Protein AF-A0A1B8A7F8-F1 (afdb_monomer)

Solvent-accessible surface area (backbone atoms only — not comparable to full-atom values): 12546 Å² total; per-residue (Å²): 131,84,60,51,46,53,44,25,49,37,36,65,72,40,48,54,75,41,81,42,78,44,72,58,97,86,40,82,43,79,43,82,41,71,48,29,59,70,80,72,63,87,76,90,55,72,67,56,54,55,54,48,52,56,36,47,54,42,41,69,76,39,48,66,60,48,48,47,31,71,73,72,43,65,46,57,58,59,43,61,37,37,59,40,59,64,63,66,64,44,21,52,52,49,54,50,49,49,51,49,47,33,71,76,62,75,35,68,68,62,41,49,52,52,38,42,75,50,52,48,50,62,47,53,52,44,35,67,74,68,65,36,46,66,79,53,38,58,59,51,33,48,60,76,40,61,91,44,56,76,48,78,51,71,44,81,42,91,61,100,59,68,27,21,35,17,38,26,25,49,55,95,40,78,46,20,79,36,69,80,19,73,42,72,65,16,19,52,38,46,11,21,43,42,27,37,55,49,54,54,53,48,52,54,50,52,53,50,51,53,52,56,59,72,65,56,75,89,86,82,85,86,90,128

Structure (mmCIF, N/CA/C/O backbone):
data_AF-A0A1B8A7F8-F1
#
_entry.id   AF-A0A1B8A7F8-F1
#
loop_
_atom_site.group_PDB
_atom_site.id
_atom_site.type_symbol
_atom_site.label_atom_id
_atom_site.label_alt_id
_atom_site.label_comp_id
_atom_site.label_asym_id
_atom_site.label_entity_id
_atom_site.label_seq_id
_atom_site.pdbx_PDB_ins_code
_atom_site.Cartn_x
_atom_site.Cartn_y
_atom_site.Cartn_z
_atom_site.occupancy
_atom_site.B_iso_or_equiv
_atom_site.auth_seq_id
_atom_site.auth_comp_id
_atom_site.auth_asym_id
_atom_site.auth_atom_id
_atom_site.pdbx_PDB_model_num
ATOM 1 N N . MET A 1 1 ? -3.454 -13.175 -1.737 1.00 37.41 1 MET A N 1
ATOM 2 C CA . MET A 1 1 ? -3.481 -12.281 -2.915 1.00 37.41 1 MET A CA 1
ATOM 3 C C . MET A 1 1 ? -2.339 -11.293 -2.726 1.00 37.41 1 MET A C 1
ATOM 5 O O . MET A 1 1 ? -2.302 -10.670 -1.673 1.00 37.41 1 MET A O 1
ATOM 9 N N . ALA A 1 2 ? -1.351 -11.240 -3.626 1.00 51.88 2 ALA A N 1
ATOM 10 C CA . ALA A 1 2 ? -0.296 -10.229 -3.530 1.00 51.88 2 ALA A CA 1
ATOM 11 C C . ALA A 1 2 ? -0.930 -8.850 -3.761 1.00 51.88 2 ALA A C 1
ATOM 13 O O . ALA A 1 2 ? -1.752 -8.699 -4.664 1.00 51.88 2 ALA A O 1
ATOM 14 N N . ASN A 1 3 ? -0.613 -7.873 -2.913 1.00 83.00 3 ASN A N 1
ATOM 15 C CA . ASN A 1 3 ? -1.181 -6.535 -3.023 1.00 83.00 3 ASN A CA 1
ATOM 16 C C . ASN A 1 3 ? -0.675 -5.862 -4.318 1.00 83.00 3 ASN A C 1
ATOM 18 O O . ASN A 1 3 ? 0.523 -5.594 -4.445 1.00 83.00 3 ASN A O 1
ATOM 22 N N . ALA A 1 4 ? -1.567 -5.619 -5.282 1.00 91.06 4 ALA A N 1
ATOM 23 C CA . ALA A 1 4 ? -1.217 -5.092 -6.602 1.00 91.06 4 ALA A CA 1
ATOM 24 C C . ALA A 1 4 ? -0.575 -3.699 -6.503 1.00 91.06 4 ALA A C 1
ATOM 26 O O . ALA A 1 4 ? 0.407 -3.409 -7.187 1.00 91.06 4 ALA A O 1
ATOM 27 N N . GLU A 1 5 ? -1.070 -2.864 -5.592 1.00 94.19 5 GLU A N 1
ATOM 28 C CA . GLU A 1 5 ? -0.552 -1.532 -5.299 1.00 94.19 5 GLU A CA 1
ATOM 29 C C . GLU A 1 5 ? 0.902 -1.591 -4.813 1.00 94.19 5 GLU A C 1
ATOM 31 O O . GLU A 1 5 ? 1.724 -0.756 -5.191 1.00 94.19 5 GLU A O 1
ATOM 36 N N . PHE A 1 6 ? 1.244 -2.610 -4.023 1.00 94.81 6 PHE A N 1
ATOM 37 C CA . PHE A 1 6 ? 2.603 -2.811 -3.533 1.00 94.81 6 PHE A CA 1
ATOM 38 C C . PHE A 1 6 ? 3.561 -3.283 -4.627 1.00 94.81 6 PHE A C 1
ATOM 40 O O . PHE A 1 6 ? 4.655 -2.734 -4.753 1.00 94.81 6 PHE A O 1
ATOM 47 N N . LEU A 1 7 ? 3.148 -4.246 -5.457 1.00 94.62 7 LEU A N 1
ATOM 48 C CA . LEU A 1 7 ? 3.957 -4.671 -6.604 1.00 94.62 7 LEU A CA 1
ATOM 49 C C . LEU A 1 7 ? 4.192 -3.512 -7.575 1.00 94.62 7 LEU A C 1
ATOM 51 O O . LEU A 1 7 ? 5.307 -3.321 -8.059 1.00 94.62 7 LEU A O 1
ATOM 55 N N . ALA A 1 8 ? 3.165 -2.696 -7.808 1.00 94.69 8 ALA A N 1
ATOM 56 C CA . ALA A 1 8 ? 3.280 -1.488 -8.605 1.00 94.69 8 ALA A CA 1
ATOM 57 C C . ALA A 1 8 ? 4.254 -0.476 -7.981 1.00 94.69 8 ALA A C 1
ATOM 59 O O . ALA A 1 8 ? 5.143 0.008 -8.678 1.00 94.69 8 ALA A O 1
ATOM 60 N N . PHE A 1 9 ? 4.151 -0.202 -6.676 1.00 95.31 9 PHE A N 1
ATOM 61 C CA . PHE A 1 9 ? 5.086 0.674 -5.965 1.00 95.31 9 PHE A CA 1
ATOM 62 C C . PHE A 1 9 ? 6.539 0.204 -6.119 1.00 95.31 9 PHE A C 1
ATOM 64 O O . PHE A 1 9 ? 7.409 0.975 -6.525 1.00 95.31 9 PHE A O 1
ATOM 71 N N . THR A 1 10 ? 6.796 -1.080 -5.870 1.00 93.19 10 THR A N 1
ATOM 72 C CA . THR A 1 10 ? 8.120 -1.686 -6.034 1.00 93.19 10 THR A CA 1
ATOM 73 C C . THR A 1 10 ? 8.628 -1.577 -7.477 1.00 93.19 10 THR A C 1
ATOM 75 O O . THR A 1 10 ? 9.782 -1.207 -7.699 1.00 93.19 10 THR A O 1
ATOM 78 N N . ASN A 1 11 ? 7.773 -1.834 -8.468 1.00 91.69 11 ASN A N 1
ATOM 79 C CA . ASN A 1 11 ? 8.106 -1.687 -9.887 1.00 91.69 11 ASN A CA 1
ATOM 80 C C . ASN A 1 11 ? 8.461 -0.231 -10.261 1.00 91.69 11 ASN A C 1
ATOM 82 O O . ASN A 1 11 ? 9.333 0.019 -11.092 1.00 91.69 11 ASN A O 1
ATOM 86 N N . MET A 1 12 ? 7.808 0.749 -9.635 1.00 92.69 12 MET A N 1
ATOM 87 C CA . MET A 1 12 ? 8.092 2.171 -9.851 1.00 92.69 12 MET A CA 1
ATOM 88 C C . MET A 1 12 ? 9.362 2.649 -9.141 1.00 92.69 12 MET A C 1
ATOM 90 O O . MET A 1 12 ? 10.031 3.551 -9.642 1.00 92.69 12 MET A O 1
ATOM 94 N N . GLN A 1 13 ? 9.711 2.038 -8.009 1.00 91.50 13 GLN A N 1
ATOM 95 C CA . GLN A 1 13 ? 10.871 2.410 -7.204 1.00 91.50 13 GLN A CA 1
ATOM 96 C C . GLN A 1 13 ? 12.198 1.882 -7.749 1.00 91.50 13 GLN A C 1
ATOM 98 O O . GLN A 1 13 ? 13.219 2.569 -7.684 1.00 91.50 13 GLN A O 1
ATOM 103 N N . HIS A 1 14 ? 12.202 0.653 -8.253 1.00 89.31 14 HIS A N 1
ATOM 104 C CA . HIS A 1 14 ? 13.423 -0.023 -8.667 1.00 89.31 14 HIS A CA 1
ATOM 105 C C . HIS A 1 14 ? 13.612 0.077 -10.183 1.00 89.31 14 HIS A C 1
ATOM 107 O O . HIS A 1 14 ? 12.681 -0.095 -10.969 1.00 89.31 14 HIS A O 1
ATOM 113 N N . GLY A 1 15 ? 14.846 0.349 -10.604 1.00 84.44 15 GLY A N 1
ATOM 114 C CA . GLY A 1 15 ? 15.170 0.593 -12.003 1.00 84.44 15 GLY A CA 1
ATOM 115 C C . GLY A 1 15 ? 16.601 0.240 -12.369 1.00 84.44 15 GLY A C 1
ATOM 116 O O . GLY A 1 15 ? 17.446 -0.033 -11.511 1.00 84.44 15 GLY A O 1
ATOM 117 N N . LEU A 1 16 ? 16.857 0.234 -13.673 1.00 83.69 16 LEU A N 1
ATOM 118 C CA . LEU A 1 16 ? 18.195 0.104 -14.223 1.00 83.69 16 LEU A CA 1
ATOM 119 C C . LEU A 1 16 ? 18.934 1.424 -14.012 1.00 83.69 16 LEU A C 1
ATOM 121 O O . LEU A 1 16 ? 18.521 2.458 -14.534 1.00 83.69 16 LEU A O 1
ATOM 125 N N . ARG A 1 17 ? 20.036 1.376 -13.268 1.00 84.19 17 ARG A N 1
ATOM 126 C CA . ARG A 1 17 ? 20.956 2.507 -13.166 1.00 84.19 17 ARG A CA 1
ATOM 127 C C . ARG A 1 17 ? 21.773 2.583 -14.444 1.00 84.19 17 ARG A C 1
ATOM 129 O O . ARG A 1 17 ? 22.369 1.585 -14.849 1.00 84.19 17 ARG A O 1
ATOM 136 N N . ARG A 1 18 ? 21.773 3.746 -15.084 1.00 82.38 18 ARG A N 1
ATOM 137 C CA . ARG A 1 18 ? 22.574 4.010 -16.279 1.00 82.38 18 ARG A CA 1
ATOM 138 C C . ARG A 1 18 ? 23.158 5.420 -16.214 1.00 82.38 18 ARG A C 1
ATOM 140 O O . ARG A 1 18 ? 22.509 6.301 -15.648 1.00 82.38 18 ARG A O 1
ATOM 147 N N . PRO A 1 19 ? 24.333 5.656 -16.811 1.00 85.06 19 PRO A N 1
ATOM 148 C CA . PRO A 1 19 ? 24.785 7.011 -17.063 1.00 85.06 19 PRO A CA 1
ATOM 149 C C . PRO A 1 19 ? 23.891 7.649 -18.134 1.00 85.06 19 PRO A C 1
ATOM 151 O O . PRO A 1 19 ? 23.600 7.042 -19.167 1.00 85.06 19 PRO A O 1
ATOM 154 N N . GLU A 1 20 ? 23.451 8.870 -17.882 1.00 85.50 20 GLU A N 1
ATOM 155 C CA . GLU A 1 20 ? 22.832 9.766 -18.847 1.00 85.50 20 GLU A CA 1
ATOM 156 C C . GLU A 1 20 ? 23.746 10.979 -19.003 1.00 85.50 20 GLU A C 1
ATOM 158 O O . GLU A 1 20 ? 24.311 11.476 -18.031 1.00 85.50 20 GLU A O 1
ATOM 163 N N . ILE A 1 21 ? 23.975 11.399 -20.245 1.00 88.94 21 ILE A N 1
ATOM 164 C CA . ILE A 1 21 ? 24.845 12.535 -20.546 1.00 88.94 21 ILE A CA 1
ATOM 165 C C . ILE A 1 21 ? 23.936 13.724 -20.822 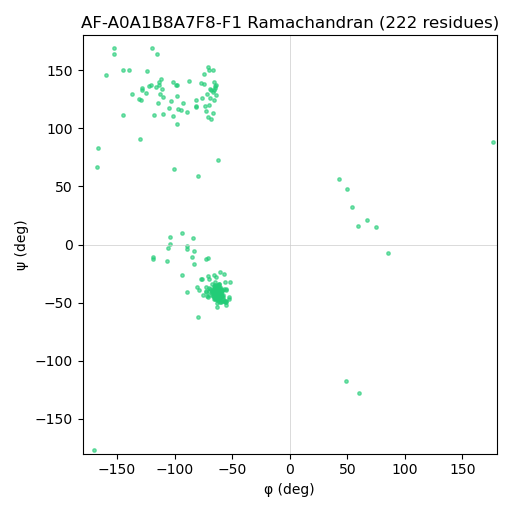1.00 88.94 21 ILE A C 1
ATOM 167 O O . ILE A 1 21 ? 23.242 13.759 -21.837 1.00 88.94 21 ILE A O 1
ATOM 171 N N . GLU A 1 22 ? 23.952 14.691 -19.915 1.00 87.69 22 GLU A N 1
ATOM 172 C CA . GLU A 1 22 ? 23.307 15.986 -20.101 1.00 87.69 22 GLU A CA 1
ATOM 173 C C . GLU A 1 22 ? 24.363 17.020 -20.481 1.00 87.69 22 GLU A C 1
ATOM 175 O O . GLU A 1 22 ? 25.448 17.045 -19.908 1.00 87.69 22 GLU A O 1
ATOM 180 N N . PHE A 1 23 ? 24.050 17.911 -21.416 1.00 87.56 23 PHE A N 1
ATOM 181 C CA . PHE A 1 23 ? 24.921 19.045 -21.716 1.00 87.56 23 PHE A CA 1
ATOM 182 C C . PHE A 1 23 ? 24.539 20.218 -20.814 1.00 87.56 23 PHE A C 1
ATOM 184 O O . PHE A 1 23 ? 23.441 20.762 -20.943 1.00 87.56 23 PHE A O 1
ATOM 191 N N . LYS A 1 24 ? 25.435 20.608 -19.903 1.00 87.62 24 LYS A N 1
ATOM 192 C CA . LYS A 1 24 ? 25.284 21.801 -19.054 1.00 87.62 24 LYS A CA 1
ATOM 193 C C . LYS A 1 24 ? 26.377 22.787 -19.428 1.00 87.62 24 LYS A C 1
ATOM 195 O O . LYS A 1 24 ? 27.549 22.435 -19.416 1.00 87.62 24 LYS A O 1
ATOM 200 N N . ASP A 1 25 ? 25.976 23.9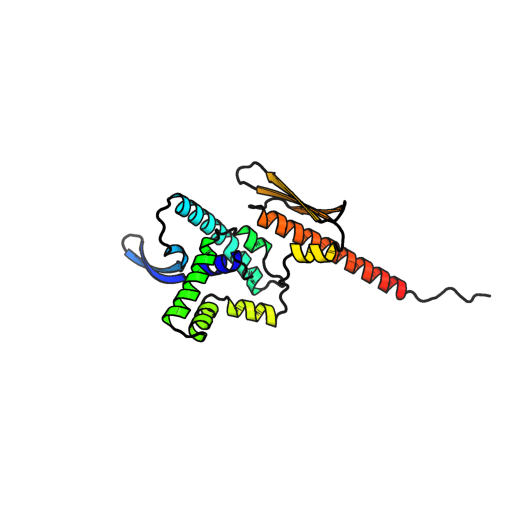87 -19.840 1.00 90.50 25 ASP A N 1
ATOM 201 C CA . ASP A 1 25 ? 26.883 25.044 -20.310 1.00 90.50 25 ASP A CA 1
ATOM 202 C C . ASP A 1 25 ? 27.835 24.605 -21.444 1.00 90.50 25 ASP A C 1
ATOM 204 O O . ASP A 1 25 ? 28.957 25.085 -21.559 1.00 90.50 25 ASP A O 1
ATOM 208 N N . GLY A 1 26 ? 27.375 23.690 -22.307 1.00 88.31 26 GLY A N 1
ATOM 209 C CA . GLY A 1 26 ? 28.152 23.162 -23.436 1.00 88.31 26 GLY A CA 1
ATOM 210 C C . GLY A 1 26 ? 29.077 21.991 -23.092 1.00 88.31 26 GLY A C 1
ATOM 211 O O . GLY A 1 26 ? 29.586 21.350 -24.008 1.00 88.31 26 GLY A O 1
ATOM 212 N N . GLU A 1 27 ? 29.224 21.650 -21.811 1.00 88.56 27 GLU A N 1
ATOM 213 C CA . GLU A 1 27 ? 30.041 20.527 -21.352 1.00 88.56 27 GLU A CA 1
ATOM 214 C C . GLU A 1 27 ? 29.180 19.278 -21.086 1.00 88.56 27 GLU A C 1
ATOM 216 O O . GLU A 1 27 ? 28.091 19.384 -20.502 1.00 88.56 27 GLU A O 1
ATOM 221 N N . PRO A 1 28 ? 29.634 18.076 -21.493 1.00 90.38 28 PRO A N 1
ATOM 222 C CA . PRO A 1 28 ? 28.939 16.835 -21.190 1.00 90.38 28 PRO A CA 1
ATOM 223 C C . PRO A 1 28 ? 29.105 16.485 -19.706 1.00 90.38 28 PRO A C 1
ATOM 225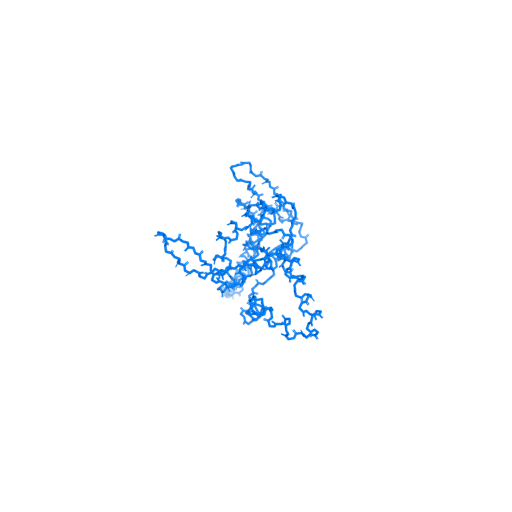 O O . PRO A 1 28 ? 30.193 16.159 -19.233 1.00 90.38 28 PRO A O 1
ATOM 228 N N . VAL A 1 29 ? 28.000 16.495 -18.968 1.00 91.19 29 VAL A N 1
ATOM 229 C CA . VAL A 1 29 ? 27.925 16.068 -17.571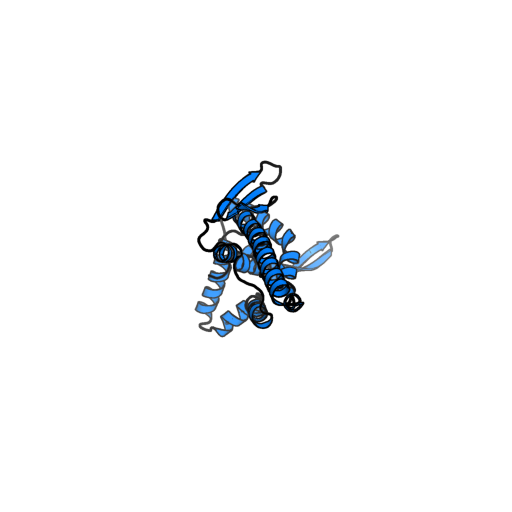 1.00 91.19 29 VAL A CA 1
ATOM 230 C C . VAL A 1 29 ? 27.251 14.701 -17.516 1.00 91.19 29 VAL A C 1
ATOM 232 O O . VAL A 1 29 ? 26.087 14.553 -17.879 1.00 91.19 29 VAL A O 1
ATOM 235 N N . SER A 1 30 ? 27.985 13.691 -17.045 1.00 88.75 30 SER A N 1
ATOM 236 C CA . SER A 1 30 ? 27.434 12.354 -16.808 1.00 88.75 30 SER A CA 1
ATOM 237 C C . SER A 1 30 ? 26.708 12.318 -15.464 1.00 88.75 30 SER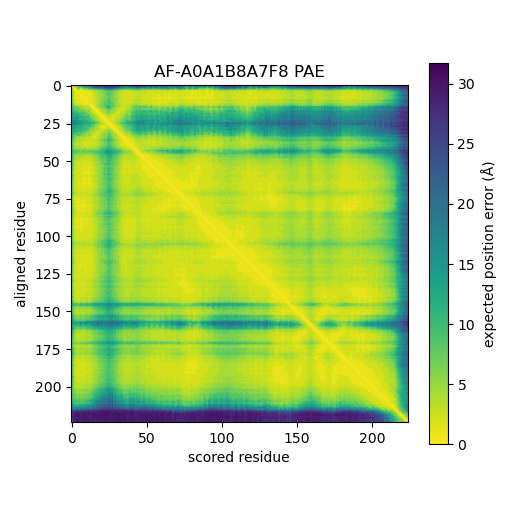 A C 1
ATOM 239 O O . SER A 1 30 ? 27.331 12.496 -14.417 1.00 88.75 30 SER A O 1
ATOM 241 N N . THR A 1 31 ? 25.411 12.031 -15.477 1.00 85.25 31 THR A N 1
ATOM 242 C CA . THR A 1 31 ? 24.584 11.806 -14.286 1.00 85.25 31 THR A CA 1
ATOM 243 C C . THR A 1 31 ? 24.117 10.351 -14.244 1.00 85.25 31 THR A C 1
ATOM 245 O O . THR A 1 31 ? 23.803 9.754 -15.268 1.00 85.25 31 THR A O 1
ATOM 248 N N . GLU A 1 32 ? 24.102 9.724 -13.064 1.00 83.69 32 GLU A N 1
ATOM 249 C CA . GLU A 1 32 ? 23.492 8.396 -12.917 1.00 83.69 32 GLU A CA 1
ATOM 250 C C . GLU A 1 32 ? 21.979 8.566 -12.764 1.00 83.69 32 GLU A C 1
ATOM 252 O O . GLU A 1 32 ? 21.510 9.180 -11.804 1.00 83.69 32 GLU A O 1
ATOM 257 N N . VAL A 1 33 ? 21.214 8.003 -13.697 1.00 83.38 33 VAL A N 1
ATOM 258 C CA . VAL A 1 33 ? 19.751 7.992 -13.643 1.00 83.38 33 VAL A CA 1
ATOM 259 C C . VAL A 1 33 ? 19.240 6.575 -13.425 1.00 83.38 33 VAL A C 1
ATOM 261 O O . VAL A 1 33 ? 19.772 5.603 -13.965 1.00 83.38 33 VAL A O 1
ATOM 264 N N . SER A 1 34 ? 18.180 6.450 -12.627 1.00 84.44 34 SER A N 1
ATOM 265 C CA . SER A 1 34 ? 17.456 5.191 -12.454 1.00 84.44 34 SER A CA 1
ATOM 266 C C . SER A 1 34 ? 16.274 5.160 -13.414 1.00 84.44 34 SER A C 1
ATOM 268 O O . SER A 1 34 ? 15.353 5.970 -13.300 1.00 84.44 34 SER A O 1
ATOM 270 N N . LEU A 1 35 ? 16.294 4.223 -14.361 1.00 86.75 35 LEU A N 1
ATOM 271 C CA . LEU A 1 35 ? 15.197 4.006 -15.292 1.00 86.75 35 LEU A CA 1
ATOM 272 C C . LEU A 1 35 ? 14.316 2.847 -14.793 1.00 86.75 35 LEU A C 1
ATOM 274 O O . LEU A 1 35 ? 14.725 1.686 -14.906 1.00 86.75 35 LEU A O 1
ATOM 278 N N . PRO A 1 36 ? 13.133 3.123 -14.215 1.00 87.88 36 PRO A N 1
ATOM 279 C CA . PRO A 1 36 ? 12.266 2.082 -13.677 1.00 87.88 36 PRO A CA 1
ATOM 280 C C . PRO A 1 36 ? 11.710 1.178 -14.781 1.00 87.88 36 PRO A C 1
ATOM 282 O O . PRO A 1 36 ? 11.498 1.612 -15.916 1.00 87.88 36 PRO A O 1
ATOM 285 N N . ILE A 1 37 ? 11.447 -0.085 -14.433 1.00 86.25 37 ILE A N 1
ATOM 286 C CA . ILE A 1 37 ? 11.069 -1.138 -15.390 1.00 86.25 37 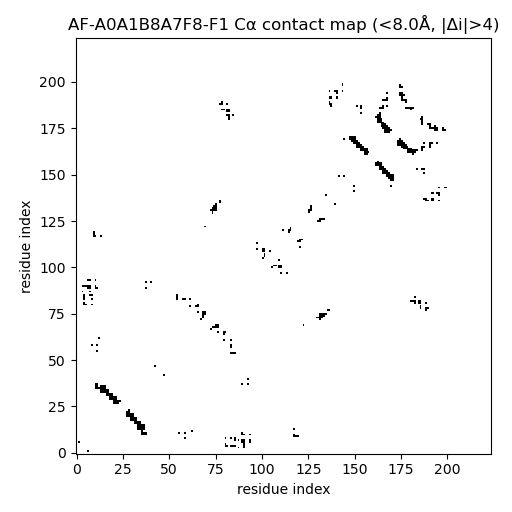ILE A CA 1
ATOM 287 C C . ILE A 1 37 ? 9.826 -0.766 -16.209 1.00 86.25 37 ILE A C 1
ATOM 289 O O . ILE A 1 37 ? 9.764 -1.031 -17.409 1.00 86.25 37 ILE A O 1
ATOM 293 N N . TRP A 1 38 ? 8.840 -0.116 -15.592 1.00 87.50 38 TRP A N 1
ATOM 294 C CA . TRP A 1 38 ? 7.601 0.250 -16.278 1.00 87.50 38 TRP A CA 1
ATOM 295 C C . TRP A 1 38 ? 7.806 1.177 -17.485 1.00 87.50 38 TRP A C 1
ATOM 297 O O . TRP A 1 38 ? 6.986 1.144 -18.400 1.00 87.50 38 TRP A O 1
ATOM 307 N N . LYS A 1 39 ? 8.907 1.942 -17.550 1.00 89.19 39 LYS A N 1
ATOM 308 C CA . LYS A 1 39 ? 9.226 2.799 -18.708 1.00 89.19 39 LYS A CA 1
ATOM 309 C C . LYS A 1 39 ? 9.632 2.014 -19.960 1.00 89.19 39 LYS A C 1
ATOM 311 O O . LYS A 1 39 ? 9.683 2.590 -21.040 1.00 89.19 39 LYS A O 1
ATOM 316 N N . PHE A 1 40 ? 9.890 0.711 -19.844 1.00 87.94 40 PHE A N 1
ATOM 317 C CA . PHE A 1 40 ? 10.168 -0.169 -20.985 1.00 87.94 40 PHE A CA 1
ATOM 318 C C . PHE A 1 40 ? 8.908 -0.808 -21.582 1.00 87.94 40 PHE A C 1
ATOM 320 O O . PHE A 1 40 ? 8.983 -1.521 -22.586 1.00 87.94 40 PHE A O 1
ATOM 327 N N . MET A 1 41 ? 7.745 -0.575 -20.976 1.00 88.62 41 MET A N 1
ATOM 328 C CA . MET A 1 41 ? 6.484 -1.104 -21.468 1.00 88.62 41 MET A CA 1
ATOM 329 C C . MET A 1 41 ? 6.134 -0.489 -22.820 1.00 88.62 41 MET A C 1
ATOM 331 O O . MET A 1 41 ? 6.028 0.727 -22.969 1.00 88.62 41 MET A O 1
ATOM 335 N N . ARG A 1 42 ? 5.916 -1.345 -23.815 1.00 88.75 42 ARG A N 1
ATOM 336 C CA . ARG A 1 42 ? 5.487 -0.912 -25.144 1.00 88.75 42 ARG A CA 1
ATOM 337 C C . ARG A 1 42 ? 3.983 -0.669 -25.139 1.00 88.75 42 ARG A C 1
ATOM 339 O O . ARG A 1 42 ? 3.217 -1.580 -24.840 1.00 88.75 42 ARG A O 1
ATOM 346 N N . HIS A 1 43 ? 3.560 0.527 -25.529 1.00 87.06 43 HIS A N 1
ATOM 347 C CA . HIS A 1 43 ? 2.152 0.846 -25.744 1.00 87.06 43 HIS A CA 1
ATOM 348 C C . HIS A 1 43 ? 1.977 1.827 -26.904 1.00 87.06 43 HIS A C 1
ATOM 350 O O . HIS A 1 43 ? 2.846 2.648 -27.173 1.00 87.06 43 HIS A O 1
ATOM 356 N N . GLY A 1 44 ? 0.834 1.742 -27.590 1.00 83.75 44 GLY A N 1
ATOM 357 C CA . GLY A 1 44 ? 0.469 2.653 -28.685 1.00 83.75 44 GLY A CA 1
ATOM 358 C C . GLY A 1 44 ? -0.579 3.704 -28.307 1.00 83.75 44 GLY A C 1
ATOM 359 O O . GLY A 1 44 ? -0.996 4.478 -29.159 1.00 83.75 44 GLY A O 1
ATOM 360 N N . SER A 1 45 ? -1.049 3.715 -27.054 1.00 87.56 45 SER A N 1
ATOM 361 C CA . SER A 1 45 ? -2.136 4.595 -26.607 1.00 87.56 45 SER A CA 1
ATOM 362 C C . SER A 1 45 ? -1.598 5.907 -26.015 1.00 87.56 45 SER A C 1
ATOM 364 O O . SER A 1 45 ? -0.877 5.839 -25.013 1.00 87.56 45 SER A O 1
ATOM 366 N N . PRO A 1 46 ? -1.968 7.087 -26.556 1.00 83.69 46 PRO A N 1
ATOM 367 C CA . PRO A 1 46 ? -1.627 8.385 -25.961 1.00 83.69 46 PRO A CA 1
ATOM 368 C C . PRO A 1 46 ? -2.193 8.558 -24.546 1.00 83.69 46 PRO A C 1
ATOM 370 O O . PRO A 1 46 ? -1.527 9.090 -23.660 1.00 83.69 46 PRO A O 1
ATOM 373 N N . GLU A 1 47 ? -3.399 8.039 -24.311 1.00 88.94 47 GLU A N 1
ATOM 374 C CA . GLU A 1 47 ? -4.067 8.075 -23.007 1.00 88.94 47 GLU A CA 1
ATOM 375 C C . GLU A 1 47 ? -3.262 7.333 -21.932 1.00 88.94 47 GLU A C 1
ATOM 377 O O . GLU A 1 47 ? -3.198 7.757 -20.780 1.00 88.94 47 GLU A O 1
ATOM 382 N N . MET A 1 48 ? -2.570 6.255 -22.313 1.00 87.69 48 MET A N 1
ATOM 383 C CA . MET A 1 48 ? -1.697 5.536 -21.389 1.00 87.69 48 MET A CA 1
ATOM 384 C C . MET A 1 48 ? -0.514 6.401 -20.935 1.00 87.69 48 MET A C 1
ATOM 386 O O . MET A 1 48 ? -0.172 6.367 -19.757 1.00 87.69 48 MET A O 1
ATOM 390 N N . GLY A 1 49 ? 0.042 7.236 -21.821 1.00 88.00 49 GLY A N 1
ATOM 391 C CA . GLY A 1 49 ? 1.099 8.187 -21.465 1.00 88.00 49 GLY A CA 1
ATOM 392 C C . GLY A 1 49 ? 0.637 9.209 -20.422 1.00 88.00 49 GLY A C 1
ATOM 393 O O . GLY A 1 49 ? 1.333 9.442 -19.435 1.00 88.00 49 GLY A O 1
ATOM 394 N N . ARG A 1 50 ? -0.580 9.754 -20.574 1.00 89.56 50 ARG A N 1
ATOM 395 C CA . ARG A 1 50 ? -1.188 10.654 -19.577 1.00 89.56 50 ARG A CA 1
ATOM 396 C C . ARG A 1 50 ? -1.332 9.966 -18.218 1.00 89.56 50 ARG A C 1
ATOM 398 O O . ARG A 1 50 ? -0.878 10.492 -17.205 1.00 89.56 50 ARG A O 1
ATOM 405 N N . VAL A 1 51 ? -1.899 8.760 -18.207 1.00 91.00 51 VAL A N 1
ATOM 406 C CA . VAL A 1 51 ? -2.094 7.960 -16.989 1.00 91.00 51 VAL A CA 1
ATOM 407 C C . VAL A 1 51 ? -0.766 7.616 -16.305 1.00 91.00 51 VAL A C 1
ATOM 409 O O . VAL A 1 51 ? -0.685 7.643 -15.073 1.00 91.00 51 VAL A O 1
ATOM 412 N N . MET A 1 52 ? 0.278 7.305 -17.076 1.00 92.00 52 MET A N 1
ATOM 413 C CA . MET A 1 52 ? 1.616 7.038 -16.548 1.00 92.00 52 MET A CA 1
ATOM 414 C C . MET A 1 52 ? 2.226 8.277 -15.891 1.00 92.00 52 MET A C 1
ATOM 416 O O . MET A 1 52 ? 2.710 8.172 -14.767 1.00 92.00 52 MET A O 1
ATOM 420 N N . ASN A 1 53 ? 2.138 9.446 -16.534 1.00 91.31 53 ASN A N 1
ATOM 421 C CA . ASN A 1 53 ? 2.644 10.705 -15.979 1.00 91.31 53 ASN A CA 1
ATOM 422 C C . ASN A 1 53 ? 1.931 11.082 -14.673 1.00 91.31 53 ASN A C 1
ATOM 424 O O . ASN A 1 53 ? 2.576 11.427 -13.687 1.00 91.31 53 ASN A O 1
ATOM 428 N N . GLU A 1 54 ? 0.603 10.956 -14.629 1.00 92.50 54 GLU A N 1
ATOM 429 C CA . GLU A 1 54 ? -0.177 11.228 -13.416 1.00 92.50 54 GLU A CA 1
ATOM 430 C C . GLU A 1 54 ? 0.172 10.271 -12.273 1.00 92.50 54 GLU A C 1
ATOM 432 O O . GLU A 1 54 ? 0.258 10.676 -11.114 1.00 92.50 54 GLU A O 1
ATOM 437 N N . THR A 1 55 ? 0.377 8.989 -12.588 1.00 94.00 55 THR A N 1
ATOM 438 C CA . THR A 1 55 ? 0.779 7.985 -11.594 1.00 94.00 55 THR A CA 1
ATOM 439 C C . THR A 1 55 ? 2.208 8.227 -11.115 1.00 94.00 55 THR A C 1
ATOM 441 O O . THR A 1 55 ? 2.472 8.095 -9.923 1.00 94.00 55 THR A O 1
ATOM 444 N N . GLN A 1 56 ? 3.114 8.638 -12.006 1.00 93.88 56 GLN A N 1
ATOM 445 C CA . GLN A 1 56 ? 4.481 9.012 -11.653 1.00 93.88 56 GLN A CA 1
ATOM 446 C C . GLN A 1 56 ? 4.505 10.222 -10.711 1.00 93.88 56 GLN A C 1
ATOM 448 O O . GLN A 1 56 ? 5.172 10.154 -9.685 1.00 93.88 56 GLN A O 1
ATOM 453 N N . ALA A 1 57 ? 3.731 11.274 -10.992 1.00 94.38 57 ALA A N 1
ATOM 454 C CA . ALA A 1 57 ? 3.639 12.436 -10.108 1.00 94.38 57 ALA A CA 1
ATOM 455 C C . ALA A 1 57 ? 3.128 12.049 -8.706 1.00 94.38 57 ALA A C 1
ATOM 457 O O . ALA A 1 57 ? 3.692 12.468 -7.694 1.00 94.38 57 ALA A O 1
ATOM 458 N N . ARG A 1 58 ? 2.104 11.179 -8.626 1.00 94.94 58 ARG A N 1
ATOM 459 C CA . ARG A 1 58 ? 1.642 10.632 -7.336 1.00 94.94 58 ARG A CA 1
ATOM 460 C C . ARG A 1 58 ? 2.732 9.824 -6.637 1.00 94.94 58 ARG A C 1
ATOM 462 O O . ARG A 1 58 ? 2.958 10.030 -5.448 1.00 94.94 58 ARG A O 1
ATOM 469 N N . PHE A 1 59 ? 3.422 8.942 -7.359 1.00 95.88 59 PHE A N 1
ATOM 470 C CA . PHE A 1 59 ? 4.541 8.173 -6.820 1.00 95.88 59 PHE A CA 1
ATOM 471 C C . PHE A 1 59 ? 5.626 9.082 -6.241 1.00 95.88 59 PHE A C 1
ATOM 473 O O . PHE A 1 59 ? 6.013 8.883 -5.099 1.00 95.88 59 PHE A O 1
ATOM 480 N N . GLU A 1 60 ? 6.070 10.098 -6.978 1.00 95.44 60 GLU A N 1
ATOM 481 C CA . GLU A 1 60 ? 7.095 11.043 -6.520 1.00 95.44 60 GLU A CA 1
ATOM 482 C C . GLU A 1 60 ? 6.668 11.762 -5.235 1.00 95.44 60 GLU A C 1
ATOM 484 O O . GLU A 1 60 ? 7.478 11.892 -4.321 1.00 95.44 60 GLU A O 1
ATOM 489 N N . SER A 1 61 ? 5.388 12.134 -5.119 1.00 96.12 61 SER A N 1
ATOM 490 C CA . SER A 1 61 ? 4.859 12.768 -3.904 1.00 96.12 61 SER A CA 1
ATOM 491 C C . SER A 1 61 ? 4.733 11.831 -2.693 1.00 96.12 61 SER A C 1
ATOM 493 O O . SER A 1 61 ? 4.806 12.301 -1.563 1.00 96.12 61 SER A O 1
ATOM 495 N N . LEU A 1 62 ? 4.552 10.520 -2.905 1.00 96.88 62 LEU A N 1
ATOM 496 C CA . LEU A 1 62 ? 4.278 9.541 -1.839 1.00 96.88 62 LEU A CA 1
ATOM 497 C C . LEU A 1 62 ? 5.464 8.629 -1.513 1.00 96.88 62 LEU A C 1
ATOM 499 O O . LEU A 1 62 ? 5.435 7.927 -0.504 1.00 96.88 62 LEU A O 1
ATOM 503 N N . ARG A 1 63 ? 6.492 8.580 -2.367 1.00 96.50 63 ARG A N 1
ATOM 504 C CA . ARG A 1 63 ? 7.562 7.575 -2.301 1.00 96.50 63 ARG A CA 1
ATOM 505 C C . ARG A 1 63 ? 8.239 7.538 -0.942 1.00 96.50 63 ARG A C 1
ATOM 507 O O . ARG A 1 63 ? 8.431 6.460 -0.380 1.00 96.50 63 ARG A O 1
ATOM 514 N N . ASP A 1 64 ? 8.619 8.701 -0.437 1.00 97.56 64 ASP A N 1
ATOM 515 C CA . ASP A 1 64 ? 9.409 8.792 0.785 1.00 97.56 64 ASP A CA 1
ATOM 516 C C . ASP A 1 64 ? 8.545 8.453 2.013 1.00 97.56 64 ASP A C 1
ATOM 518 O O . ASP A 1 64 ? 9.000 7.733 2.901 1.00 97.56 64 ASP A O 1
ATOM 522 N N . GLU A 1 65 ? 7.267 8.846 2.006 1.00 97.75 65 GLU A N 1
ATOM 523 C CA . GLU A 1 65 ? 6.292 8.489 3.042 1.00 97.75 65 GLU A CA 1
ATOM 524 C C . GLU A 1 65 ? 5.994 6.981 3.055 1.00 97.75 65 GLU A C 1
ATOM 526 O O . GLU A 1 65 ? 6.065 6.340 4.106 1.00 97.75 65 GLU A O 1
ATOM 531 N N . ILE A 1 66 ? 5.746 6.377 1.884 1.00 97.38 66 ILE A N 1
ATOM 532 C CA . ILE A 1 66 ? 5.543 4.927 1.759 1.00 97.38 66 ILE A CA 1
ATOM 533 C C . ILE A 1 66 ? 6.785 4.184 2.250 1.00 97.38 66 ILE A C 1
ATOM 535 O O . ILE A 1 66 ? 6.650 3.230 3.011 1.00 97.38 66 ILE A O 1
ATOM 539 N N . ASN A 1 67 ? 7.992 4.613 1.867 1.00 97.19 67 ASN A N 1
ATOM 540 C CA . ASN A 1 67 ? 9.233 3.982 2.323 1.00 97.19 67 ASN A CA 1
ATOM 541 C C . ASN A 1 67 ? 9.441 4.110 3.832 1.00 97.19 67 ASN A C 1
ATOM 543 O O . ASN A 1 67 ? 9.853 3.133 4.463 1.00 97.19 67 ASN A O 1
ATOM 547 N N . ALA A 1 68 ? 9.141 5.270 4.418 1.00 97.62 68 ALA A N 1
ATOM 548 C CA . ALA A 1 68 ? 9.213 5.465 5.859 1.00 97.62 68 ALA A CA 1
ATOM 549 C C . ALA A 1 68 ? 8.248 4.520 6.590 1.00 97.62 68 ALA A C 1
ATOM 551 O O . ALA A 1 68 ? 8.667 3.816 7.510 1.00 97.62 68 ALA A O 1
ATOM 552 N N . ALA A 1 69 ? 6.997 4.416 6.129 1.00 96.69 69 ALA A N 1
ATOM 553 C CA . ALA A 1 69 ? 6.018 3.482 6.680 1.00 96.69 69 ALA A CA 1
ATOM 554 C C . ALA A 1 69 ? 6.453 2.015 6.503 1.00 96.69 69 ALA A C 1
ATOM 556 O O . ALA A 1 69 ? 6.341 1.210 7.424 1.00 96.69 69 ALA A O 1
ATOM 557 N N . ARG A 1 70 ? 7.036 1.664 5.352 1.00 95.06 70 ARG A N 1
ATOM 558 C CA . ARG A 1 70 ? 7.554 0.314 5.073 1.00 95.06 70 ARG A CA 1
ATOM 559 C C . ARG A 1 70 ? 8.732 -0.076 5.962 1.00 95.06 70 ARG A C 1
ATOM 561 O O . ARG A 1 70 ? 8.868 -1.249 6.303 1.00 95.06 70 ARG A O 1
ATOM 568 N N . THR A 1 71 ? 9.591 0.885 6.287 1.00 95.50 71 THR A N 1
ATOM 569 C CA . THR A 1 71 ? 10.852 0.643 7.004 1.00 95.50 71 THR A CA 1
ATOM 570 C C . THR A 1 71 ? 10.667 0.714 8.512 1.00 95.50 71 THR A C 1
ATOM 572 O O . THR A 1 71 ? 11.213 -0.118 9.224 1.00 95.50 71 THR A O 1
ATOM 575 N N . ASN A 1 72 ? 9.874 1.674 8.990 1.00 96.06 72 ASN A N 1
ATOM 576 C CA . ASN A 1 72 ? 9.772 2.005 10.413 1.00 96.06 72 ASN A CA 1
ATOM 577 C C . ASN A 1 72 ? 8.361 1.799 10.983 1.00 96.06 72 ASN A C 1
ATOM 579 O O . ASN A 1 72 ? 8.172 1.856 12.195 1.00 96.06 72 ASN A O 1
ATOM 583 N N . GLY A 1 73 ? 7.353 1.610 10.128 1.00 96.38 73 GLY A N 1
ATOM 584 C CA . GLY A 1 73 ? 5.964 1.473 10.551 1.00 96.38 73 GLY A CA 1
ATOM 585 C C . GLY A 1 73 ? 5.674 0.115 11.182 1.00 96.38 73 GLY A C 1
ATOM 586 O O . GLY A 1 73 ? 6.225 -0.913 10.778 1.00 96.38 73 GLY A O 1
ATOM 587 N N . THR A 1 74 ? 4.767 0.119 12.155 1.00 96.94 74 THR A N 1
ATOM 588 C CA . THR A 1 74 ? 4.233 -1.086 12.813 1.00 96.94 74 THR A CA 1
ATOM 589 C C . THR A 1 74 ? 3.063 -1.705 12.052 1.00 96.94 74 THR A C 1
ATOM 591 O O . THR A 1 74 ? 2.645 -2.810 12.370 1.00 96.94 74 THR A O 1
ATOM 594 N N . HIS A 1 75 ? 2.533 -1.001 11.050 1.00 96.50 75 HIS A N 1
ATOM 595 C CA . HIS A 1 75 ? 1.402 -1.428 10.234 1.00 96.50 75 HIS A CA 1
ATOM 596 C C . HIS A 1 75 ? 1.790 -1.418 8.760 1.00 96.50 75 HIS A C 1
ATOM 598 O O . HIS A 1 75 ? 2.602 -0.604 8.308 1.00 96.50 75 HIS A O 1
ATOM 604 N N . TYR A 1 76 ? 1.181 -2.315 7.998 1.00 96.75 76 TYR A N 1
ATOM 605 C CA . TYR A 1 76 ? 1.272 -2.299 6.551 1.00 96.75 76 TYR A CA 1
ATOM 606 C C . TYR A 1 76 ? 0.608 -1.027 5.989 1.00 96.75 76 TYR A C 1
ATOM 608 O O . TYR A 1 76 ? -0.500 -0.690 6.411 1.00 96.75 76 TYR A O 1
ATOM 616 N N . PRO A 1 77 ? 1.236 -0.311 5.035 1.00 96.38 77 PRO A N 1
ATOM 617 C CA . PRO A 1 77 ? 0.797 1.019 4.607 1.00 96.38 77 PRO A CA 1
ATOM 618 C C . PRO A 1 77 ? -0.385 0.973 3.620 1.00 96.38 77 PRO A C 1
ATOM 620 O O . PRO A 1 77 ? -0.286 1.458 2.492 1.00 96.38 77 PRO A O 1
ATOM 623 N N . TRP A 1 78 ? -1.510 0.382 4.031 1.00 96.56 78 TRP A N 1
ATOM 624 C CA . TRP A 1 78 ? -2.695 0.173 3.194 1.00 96.56 78 TRP A CA 1
ATOM 625 C C . TRP A 1 78 ? -3.221 1.471 2.578 1.00 96.56 78 TRP A C 1
ATOM 627 O O . TRP A 1 78 ? -3.365 1.547 1.357 1.00 96.56 78 TRP A O 1
ATOM 637 N N . THR A 1 79 ? -3.452 2.505 3.391 1.00 95.44 79 THR A N 1
ATOM 638 C CA . THR A 1 79 ? -3.966 3.797 2.910 1.00 95.44 79 THR A CA 1
ATOM 639 C C . THR A 1 79 ? -3.002 4.499 1.950 1.00 95.44 79 THR A C 1
ATOM 641 O O . THR A 1 79 ? -3.431 4.978 0.900 1.00 95.44 79 THR A O 1
ATOM 644 N N . LEU A 1 80 ? -1.696 4.514 2.241 1.00 96.38 80 LEU A N 1
ATOM 645 C CA . LEU A 1 80 ? -0.705 5.160 1.368 1.00 96.38 80 LEU A CA 1
ATOM 646 C C . LEU A 1 80 ? -0.589 4.450 0.012 1.00 96.38 80 LEU A C 1
ATOM 648 O O . LEU A 1 80 ? -0.543 5.097 -1.035 1.00 96.38 80 LEU A O 1
ATOM 652 N N . LEU A 1 81 ? -0.600 3.115 0.017 1.00 96.38 81 LEU A N 1
ATOM 653 C CA . LEU A 1 81 ? -0.596 2.316 -1.208 1.00 96.38 81 LEU A CA 1
ATOM 654 C C . LEU A 1 81 ? -1.900 2.489 -2.002 1.00 96.38 81 LEU A C 1
ATOM 656 O O . LEU A 1 81 ? -1.862 2.620 -3.224 1.00 96.38 81 LEU A O 1
ATOM 660 N N . ALA A 1 82 ? -3.048 2.581 -1.328 1.00 95.50 82 ALA A N 1
ATOM 661 C CA . ALA A 1 82 ? -4.322 2.888 -1.973 1.00 95.50 82 ALA A CA 1
ATOM 662 C C . ALA A 1 82 ? -4.346 4.302 -2.588 1.00 95.50 82 ALA A C 1
ATOM 664 O O . ALA A 1 82 ? -4.938 4.497 -3.654 1.00 95.50 82 ALA A O 1
ATOM 665 N N . ARG A 1 83 ? -3.679 5.281 -1.960 1.00 95.31 83 ARG A N 1
ATOM 666 C CA . ARG A 1 83 ? -3.537 6.658 -2.469 1.00 95.31 83 ARG A CA 1
ATOM 667 C C . ARG A 1 83 ? -2.683 6.729 -3.735 1.00 95.31 83 ARG A C 1
ATOM 669 O O . ARG A 1 83 ? -2.993 7.520 -4.627 1.00 95.31 83 ARG A O 1
ATOM 676 N N . LEU A 1 84 ? -1.660 5.874 -3.862 1.00 95.25 84 LEU A N 1
ATOM 677 C CA . LEU A 1 84 ? -0.854 5.764 -5.088 1.00 95.25 84 LEU A CA 1
ATOM 678 C C . LEU A 1 84 ? -1.738 5.472 -6.313 1.00 95.25 84 LEU A C 1
ATOM 680 O O . LEU A 1 84 ? -1.527 6.045 -7.388 1.00 95.25 84 LEU A O 1
ATOM 684 N N . HIS A 1 85 ? -2.750 4.617 -6.128 1.00 92.81 85 HIS A N 1
ATOM 685 C CA . HIS A 1 85 ? -3.743 4.230 -7.132 1.00 92.81 85 HIS A CA 1
ATOM 686 C C . HIS A 1 85 ? -3.136 3.961 -8.525 1.00 92.81 85 HIS A C 1
ATOM 688 O O . HIS A 1 85 ? -3.491 4.625 -9.513 1.00 92.81 85 HIS A O 1
ATOM 694 N N . PRO A 1 86 ? -2.165 3.036 -8.625 1.00 93.19 86 PRO A N 1
ATOM 695 C CA . PRO A 1 86 ? -1.584 2.670 -9.902 1.00 93.19 86 PRO A CA 1
ATOM 696 C C . PRO A 1 86 ? -2.601 1.879 -10.728 1.00 93.19 86 PRO A C 1
ATOM 698 O O . PRO A 1 86 ? -3.480 1.192 -10.206 1.00 93.19 86 PRO A O 1
ATOM 701 N N . LYS A 1 87 ? -2.481 1.938 -12.054 1.00 92.50 87 LYS A N 1
ATOM 702 C CA . LYS A 1 87 ? -3.232 1.013 -12.908 1.00 92.50 87 LYS A CA 1
ATOM 703 C C . LYS A 1 87 ? -2.683 -0.405 -12.768 1.00 92.50 87 LYS A C 1
ATOM 705 O O . LYS A 1 87 ? -1.485 -0.607 -12.600 1.00 92.50 87 LYS A O 1
ATOM 710 N N . LYS A 1 88 ? -3.564 -1.390 -12.942 1.00 91.19 88 LYS A N 1
ATOM 711 C CA . LYS A 1 88 ? -3.247 -2.821 -12.819 1.00 91.19 88 LYS A CA 1
ATOM 712 C C . LYS A 1 88 ? -2.035 -3.262 -13.656 1.00 91.19 88 LYS A C 1
ATOM 714 O O . LYS A 1 88 ? -1.254 -4.091 -13.211 1.00 91.19 88 LYS A O 1
ATOM 719 N N . PHE A 1 89 ? -1.803 -2.635 -14.814 1.00 91.38 89 PHE A N 1
ATOM 720 C CA . PHE A 1 89 ? -0.666 -2.982 -15.669 1.00 91.38 89 PHE A CA 1
ATOM 721 C C . PHE A 1 89 ? 0.698 -2.861 -14.965 1.00 91.38 89 PHE A C 1
ATOM 723 O O . PHE A 1 89 ? 1.644 -3.527 -15.371 1.00 91.38 89 PHE A O 1
ATOM 730 N N . TYR A 1 90 ? 0.835 -2.025 -13.926 1.00 93.44 90 TYR A N 1
ATOM 731 C CA . TYR A 1 90 ? 2.093 -1.904 -13.188 1.00 93.44 90 TYR A CA 1
ATOM 732 C C . TYR A 1 90 ? 2.420 -3.180 -12.403 1.00 93.44 90 TYR A C 1
ATOM 734 O O . TYR A 1 90 ? 3.584 -3.582 -12.380 1.00 93.44 90 TYR A O 1
ATOM 742 N N . SER A 1 91 ? 1.421 -3.820 -11.785 1.00 94.31 91 SER A N 1
ATOM 743 C CA . SER A 1 91 ? 1.603 -5.113 -11.119 1.00 94.31 91 SER A CA 1
ATOM 744 C C . SER A 1 91 ? 1.701 -6.242 -12.137 1.00 94.31 91 SER A C 1
ATOM 746 O O . SER A 1 91 ? 2.611 -7.058 -12.034 1.00 94.31 91 SER A O 1
ATOM 748 N N . ASP A 1 92 ? 0.843 -6.233 -13.164 1.00 93.81 92 ASP A N 1
ATOM 749 C CA . ASP A 1 92 ? 0.830 -7.281 -14.192 1.00 93.81 92 ASP A CA 1
ATOM 750 C C . ASP A 1 92 ? 2.184 -7.348 -14.926 1.00 93.81 92 ASP A C 1
ATOM 752 O O . ASP A 1 92 ? 2.691 -8.431 -15.203 1.00 93.81 92 ASP A O 1
ATOM 756 N N . LEU A 1 93 ? 2.822 -6.198 -15.195 1.00 92.88 93 LEU A N 1
ATOM 757 C CA . LEU A 1 93 ? 4.163 -6.149 -15.784 1.00 92.88 93 LEU A CA 1
ATOM 758 C C . LEU A 1 93 ? 5.215 -6.791 -14.872 1.00 92.88 93 LEU A C 1
ATOM 760 O O . LEU A 1 93 ? 6.087 -7.510 -15.355 1.00 92.88 93 LEU A O 1
ATOM 764 N N . PHE A 1 94 ? 5.148 -6.527 -13.567 1.00 93.50 94 PHE A N 1
ATOM 765 C CA . PHE A 1 94 ? 6.085 -7.104 -12.607 1.00 93.50 94 PHE A CA 1
ATOM 766 C C . PHE A 1 94 ? 5.934 -8.631 -12.534 1.00 93.50 94 PHE A C 1
ATOM 768 O O . PHE A 1 94 ? 6.925 -9.358 -12.618 1.00 93.50 94 PHE A O 1
ATOM 775 N N . GLU A 1 95 ? 4.694 -9.117 -12.444 1.00 94.69 95 GLU A N 1
ATOM 776 C CA . GLU A 1 95 ? 4.369 -10.548 -12.430 1.00 94.69 95 GLU A CA 1
ATOM 777 C C . GLU A 1 95 ? 4.771 -11.237 -13.743 1.00 94.69 95 GLU A C 1
ATOM 779 O O . GLU A 1 95 ? 5.354 -12.322 -13.718 1.00 94.69 95 GLU A O 1
ATOM 784 N N . ALA A 1 96 ? 4.543 -10.589 -14.890 1.00 95.12 96 ALA A N 1
ATOM 785 C CA . ALA A 1 96 ? 4.952 -11.101 -16.196 1.00 95.12 96 ALA A CA 1
ATOM 786 C C . ALA A 1 96 ? 6.477 -11.228 -16.323 1.00 95.12 96 ALA A C 1
ATOM 788 O O . ALA A 1 96 ? 6.965 -12.219 -16.864 1.00 95.12 96 ALA A O 1
ATOM 789 N N . ILE A 1 97 ? 7.241 -10.263 -15.800 1.00 94.31 97 ILE A N 1
ATOM 790 C CA . ILE A 1 97 ? 8.710 -10.326 -15.790 1.00 94.31 97 ILE A CA 1
ATOM 791 C C . ILE A 1 97 ? 9.196 -11.458 -14.891 1.00 94.31 97 ILE A C 1
ATOM 793 O O . ILE A 1 97 ? 10.067 -12.218 -15.304 1.00 94.31 97 ILE A O 1
ATOM 797 N N . LEU A 1 98 ? 8.617 -11.616 -13.699 1.00 95.69 98 LEU A N 1
ATOM 798 C CA . LEU A 1 98 ? 8.945 -12.736 -12.818 1.00 95.69 98 LEU A CA 1
ATOM 799 C C . LEU A 1 98 ? 8.682 -14.085 -13.510 1.00 95.69 98 LEU A C 1
ATOM 801 O O . LEU A 1 98 ? 9.529 -14.975 -13.469 1.00 95.69 98 LEU A O 1
ATOM 805 N N . GLY A 1 99 ? 7.547 -14.212 -14.203 1.00 97.25 99 GLY A N 1
ATOM 806 C CA . GLY A 1 99 ? 7.226 -15.391 -15.008 1.00 97.25 99 GLY A CA 1
ATOM 807 C C . GLY A 1 99 ? 8.208 -15.620 -16.161 1.00 97.25 99 GLY A C 1
ATOM 808 O O . GLY A 1 99 ? 8.622 -16.753 -16.396 1.00 97.25 99 GLY A O 1
ATOM 809 N N . ALA A 1 100 ? 8.638 -14.562 -16.851 1.00 97.38 100 ALA A N 1
ATOM 810 C CA . ALA A 1 100 ? 9.635 -14.659 -17.916 1.00 97.38 100 ALA A CA 1
ATOM 811 C C . ALA A 1 100 ? 11.006 -15.119 -17.388 1.00 97.38 100 ALA A C 1
ATOM 813 O O . ALA A 1 100 ? 11.626 -15.983 -18.000 1.00 97.38 100 ALA A O 1
ATOM 814 N N . ILE A 1 101 ? 11.444 -14.608 -16.231 1.00 97.38 101 ILE A N 1
ATOM 815 C CA . ILE A 1 101 ? 12.676 -15.048 -15.552 1.00 97.38 101 ILE A CA 1
ATOM 816 C C . ILE A 1 101 ? 12.591 -16.536 -15.201 1.00 97.38 101 ILE A C 1
ATOM 818 O O . ILE A 1 101 ? 13.563 -17.266 -15.389 1.00 97.38 101 ILE A O 1
ATOM 822 N N . TRP A 1 102 ? 11.437 -17.006 -14.723 1.00 98.12 102 TRP A N 1
ATOM 823 C CA . TRP A 1 102 ? 11.225 -18.427 -14.451 1.00 98.12 102 TRP A CA 1
ATOM 824 C C . TRP A 1 102 ? 11.329 -19.275 -15.722 1.00 98.12 102 TRP A C 1
ATOM 826 O O . TRP A 1 102 ? 12.023 -20.286 -15.716 1.00 98.12 102 TRP A O 1
ATOM 836 N N . VAL A 1 103 ? 10.675 -18.865 -16.812 1.00 98.38 103 VAL A N 1
ATOM 837 C CA . VAL A 1 103 ? 10.699 -19.604 -18.087 1.00 98.38 103 VAL A CA 1
ATOM 838 C C . VAL A 1 103 ? 12.104 -19.655 -18.689 1.00 98.38 103 VAL A C 1
ATOM 840 O O . VAL A 1 103 ? 12.503 -20.703 -19.188 1.00 98.38 103 VAL A O 1
ATOM 843 N N . ASP A 1 104 ? 12.849 -18.551 -18.632 1.00 98.44 104 ASP A N 1
ATOM 844 C CA . ASP A 1 104 ? 14.202 -18.448 -19.190 1.00 98.44 104 ASP A CA 1
ATOM 845 C C . ASP A 1 104 ? 15.237 -19.224 -18.364 1.00 98.44 104 ASP A C 1
ATOM 847 O O . ASP A 1 104 ? 16.095 -19.912 -18.912 1.00 98.44 104 ASP A O 1
ATOM 851 N N . SER A 1 105 ? 15.137 -19.157 -17.033 1.00 98.00 105 SER A N 1
ATOM 852 C CA . SER A 1 105 ? 16.139 -19.758 -16.144 1.00 98.00 105 SER A CA 1
ATOM 853 C C . SER A 1 105 ? 15.802 -21.178 -15.679 1.00 98.00 105 SER A C 1
ATOM 855 O O . SER A 1 105 ? 16.707 -21.923 -15.308 1.00 98.00 105 SER A O 1
ATOM 857 N N . GLY A 1 106 ? 14.517 -21.552 -15.626 1.00 97.38 106 GLY A N 1
ATOM 858 C CA . GLY A 1 106 ? 14.040 -22.794 -15.005 1.00 97.38 106 GLY A CA 1
ATOM 859 C C . GLY A 1 106 ? 14.390 -22.927 -13.517 1.00 97.38 106 GLY A C 1
ATOM 860 O O . GLY A 1 106 ? 14.357 -24.032 -12.975 1.00 97.38 106 GLY A O 1
ATOM 861 N N . ASN A 1 107 ? 14.782 -21.829 -12.862 1.00 97.31 107 ASN A N 1
ATOM 862 C CA . ASN A 1 107 ? 15.425 -21.837 -11.556 1.00 97.31 107 ASN A CA 1
ATOM 863 C C . ASN A 1 107 ? 14.720 -20.867 -10.586 1.00 97.31 107 ASN A C 1
ATOM 865 O O . ASN A 1 107 ? 14.561 -19.670 -10.851 1.00 97.31 107 ASN A O 1
ATOM 869 N N . ILE A 1 108 ? 14.293 -21.390 -9.433 1.00 97.25 108 ILE A N 1
ATOM 870 C CA . ILE A 1 108 ? 13.492 -20.624 -8.471 1.00 97.25 108 ILE A CA 1
ATOM 871 C C . ILE A 1 108 ? 14.360 -19.643 -7.684 1.00 97.25 108 ILE A C 1
ATOM 873 O O . ILE A 1 108 ? 13.901 -18.559 -7.329 1.00 97.25 108 ILE A O 1
ATOM 877 N N . GLU A 1 109 ? 15.633 -19.968 -7.473 1.00 97.94 109 GLU A N 1
ATOM 878 C CA . GLU A 1 109 ? 16.601 -19.108 -6.799 1.00 97.94 109 GLU A CA 1
ATOM 879 C C . GLU A 1 109 ? 16.866 -17.830 -7.606 1.00 97.94 109 GLU A C 1
ATOM 881 O O . GLU A 1 109 ? 17.038 -16.758 -7.030 1.00 97.94 109 GLU A O 1
ATOM 886 N N . THR A 1 110 ? 16.809 -17.903 -8.937 1.00 98.00 110 THR A N 1
ATOM 887 C CA . THR A 1 110 ? 16.916 -16.746 -9.839 1.00 98.00 110 THR A CA 1
ATOM 888 C C . THR A 1 110 ? 15.705 -15.826 -9.682 1.00 98.00 110 THR A C 1
ATOM 890 O O . THR A 1 110 ? 15.849 -14.603 -9.591 1.00 98.00 110 THR A O 1
ATOM 893 N N . CYS A 1 111 ? 14.508 -16.405 -9.555 1.00 97.69 111 CYS A N 1
ATOM 894 C CA . CYS A 1 111 ? 13.287 -15.659 -9.253 1.00 97.69 111 CYS A CA 1
ATOM 895 C C . CYS A 1 111 ? 13.361 -15.009 -7.861 1.00 97.69 111 CYS A C 1
ATOM 897 O O . CYS A 1 111 ? 13.054 -13.827 -7.706 1.00 97.69 111 CYS A O 1
ATOM 899 N N . ALA A 1 112 ? 13.830 -15.748 -6.852 1.00 97.31 112 ALA A N 1
ATOM 900 C CA . ALA A 1 112 ? 14.019 -15.235 -5.499 1.00 97.31 112 ALA A CA 1
ATOM 901 C C . ALA A 1 112 ? 15.047 -14.093 -5.465 1.00 97.31 112 ALA A C 1
ATOM 903 O O . ALA A 1 112 ? 14.785 -13.049 -4.871 1.00 97.31 112 ALA A O 1
ATOM 904 N N . ALA A 1 113 ? 16.179 -14.229 -6.161 1.00 97.00 113 ALA A N 1
ATOM 905 C CA . ALA A 1 113 ? 17.192 -13.181 -6.269 1.00 97.00 113 ALA A CA 1
ATOM 906 C C . ALA A 1 113 ? 16.622 -11.895 -6.891 1.00 97.00 113 ALA A C 1
ATOM 908 O O . ALA A 1 113 ? 16.907 -10.792 -6.415 1.00 97.00 113 ALA A O 1
ATOM 909 N N . PHE A 1 114 ? 15.763 -12.020 -7.908 1.00 94.81 114 PHE A N 1
ATOM 910 C CA . PHE A 1 114 ? 15.039 -10.885 -8.477 1.00 94.81 114 PHE A CA 1
ATOM 911 C C . PHE A 1 114 ? 14.108 -10.223 -7.447 1.00 94.81 114 PHE A C 1
ATOM 913 O O . PHE A 1 114 ? 14.188 -9.011 -7.242 1.00 94.81 114 PHE A O 1
ATOM 920 N N . LEU A 1 115 ? 13.290 -11.000 -6.730 1.00 95.69 115 LEU A N 1
ATOM 921 C CA . LEU A 1 115 ? 12.406 -10.478 -5.678 1.00 95.69 115 LEU A CA 1
ATOM 922 C C . LEU A 1 115 ? 13.180 -9.828 -4.516 1.00 95.69 115 LEU A C 1
ATOM 924 O O . LEU A 1 115 ? 12.730 -8.818 -3.964 1.00 95.69 115 LEU A O 1
ATOM 928 N N . HIS A 1 116 ? 14.356 -10.360 -4.166 1.00 95.94 116 HIS A N 1
ATOM 929 C CA . HIS A 1 116 ? 15.266 -9.752 -3.195 1.00 95.94 116 HIS A CA 1
ATOM 930 C C . HIS A 1 116 ? 15.786 -8.399 -3.682 1.00 95.94 116 HIS A C 1
ATOM 932 O O . HIS A 1 116 ? 15.720 -7.416 -2.943 1.00 95.94 116 HIS A O 1
ATOM 938 N N . LYS A 1 117 ? 16.240 -8.317 -4.939 1.00 92.44 117 LYS A N 1
ATOM 939 C CA . LYS A 1 117 ? 16.742 -7.074 -5.547 1.00 92.44 117 LYS A CA 1
ATOM 940 C C . LYS A 1 117 ? 15.679 -5.971 -5.605 1.00 92.44 117 LYS A C 1
ATOM 942 O O . LYS A 1 117 ? 16.006 -4.796 -5.454 1.00 92.44 117 LYS A O 1
ATOM 947 N N . PHE A 1 118 ? 14.417 -6.349 -5.793 1.00 92.31 118 PHE A N 1
ATOM 948 C CA . PHE A 1 118 ? 13.264 -5.443 -5.787 1.00 92.31 118 PHE A CA 1
ATOM 949 C C . PHE A 1 118 ? 12.716 -5.153 -4.377 1.00 92.31 118 PHE A C 1
ATOM 951 O O . PHE A 1 118 ? 11.689 -4.495 -4.227 1.00 92.31 118 PHE A O 1
ATOM 958 N N . GLY A 1 119 ? 13.383 -5.629 -3.319 1.00 92.56 119 GLY A N 1
ATOM 959 C CA . GLY A 1 119 ? 13.019 -5.309 -1.939 1.00 92.56 119 GLY A CA 1
ATOM 960 C C . GLY A 1 119 ? 11.672 -5.886 -1.490 1.00 92.56 119 GLY A C 1
ATOM 961 O O . GLY A 1 119 ? 11.085 -5.365 -0.534 1.00 92.56 119 GLY A O 1
ATOM 962 N N . ILE A 1 120 ? 11.175 -6.927 -2.173 1.00 94.94 120 ILE A N 1
ATOM 963 C CA . ILE A 1 120 ? 9.945 -7.645 -1.811 1.00 94.94 120 ILE A CA 1
ATOM 964 C C . ILE A 1 120 ? 10.246 -8.619 -0.681 1.00 94.94 120 ILE A C 1
ATOM 966 O O . ILE A 1 120 ? 9.732 -8.430 0.417 1.00 94.94 120 ILE A O 1
ATOM 970 N N . LEU A 1 121 ? 11.119 -9.604 -0.923 1.00 96.25 121 LEU A N 1
ATOM 971 C CA . LEU A 1 121 ? 11.477 -10.602 0.091 1.00 96.25 121 LEU A CA 1
ATOM 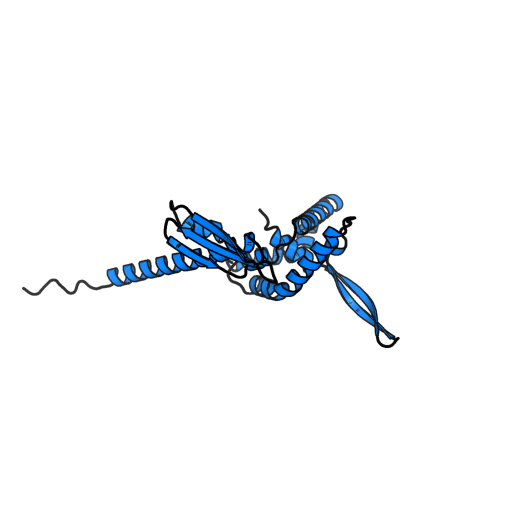972 C C . LEU A 1 121 ? 12.048 -9.957 1.367 1.00 96.25 121 LEU A C 1
ATOM 974 O O . LEU A 1 121 ? 11.500 -10.236 2.425 1.00 96.25 121 LEU A O 1
ATOM 978 N N . PRO A 1 122 ? 12.979 -8.976 1.305 1.00 96.12 122 PRO A N 1
ATOM 979 C CA . PRO A 1 122 ? 13.445 -8.274 2.502 1.00 96.12 122 PRO A CA 1
ATOM 980 C C . PRO A 1 122 ? 12.335 -7.610 3.328 1.00 96.12 122 PRO A C 1
ATOM 982 O O . PRO A 1 122 ? 12.449 -7.501 4.546 1.00 96.12 122 PRO A O 1
ATOM 985 N N . TYR A 1 123 ? 11.261 -7.141 2.686 1.00 96.00 123 TYR A N 1
ATOM 986 C CA . TYR A 1 123 ? 10.138 -6.546 3.408 1.00 96.00 123 TYR A CA 1
ATOM 987 C C . TYR A 1 123 ? 9.195 -7.595 3.991 1.00 96.00 123 TYR A C 1
ATOM 989 O O . TYR A 1 123 ? 8.708 -7.409 5.100 1.00 96.00 123 TYR A O 1
ATOM 997 N N . LEU A 1 124 ? 8.972 -8.705 3.285 1.00 95.81 124 LEU A N 1
ATOM 998 C CA . LEU A 1 124 ? 8.231 -9.841 3.834 1.00 95.81 124 LEU A CA 1
ATOM 999 C C . LEU A 1 124 ? 8.964 -10.442 5.043 1.00 95.81 124 LEU A C 1
ATOM 1001 O O . LEU A 1 124 ? 8.335 -10.687 6.068 1.00 95.81 124 LEU A O 1
ATOM 1005 N N . ASP A 1 125 ? 10.290 -10.570 4.972 1.00 97.38 125 ASP A N 1
ATOM 1006 C CA . ASP A 1 125 ? 11.125 -11.010 6.095 1.00 97.38 125 ASP A CA 1
ATOM 1007 C C . ASP A 1 125 ? 10.981 -10.068 7.295 1.00 97.38 125 ASP A C 1
ATOM 1009 O O . ASP A 1 125 ? 10.829 -10.517 8.431 1.00 97.38 125 ASP A O 1
ATOM 1013 N N . ARG A 1 126 ? 10.973 -8.748 7.052 1.00 97.06 126 ARG A N 1
ATOM 1014 C CA . ARG A 1 126 ? 10.705 -7.750 8.094 1.00 97.06 126 ARG A CA 1
ATOM 1015 C C . ARG A 1 126 ? 9.322 -7.938 8.711 1.00 97.06 126 ARG A C 1
ATOM 1017 O O . ARG A 1 126 ? 9.226 -7.938 9.932 1.00 97.06 126 ARG A O 1
ATOM 1024 N N . ILE A 1 127 ? 8.280 -8.071 7.888 1.00 97.12 127 ILE A N 1
ATOM 1025 C CA . ILE A 1 127 ? 6.899 -8.244 8.358 1.00 97.12 127 ILE A CA 1
ATOM 1026 C C . ILE A 1 127 ? 6.817 -9.400 9.354 1.00 97.12 127 ILE A C 1
ATOM 1028 O O . ILE A 1 127 ? 6.228 -9.239 10.416 1.00 97.12 127 ILE A O 1
ATOM 1032 N N . LEU A 1 128 ? 7.454 -10.529 9.034 1.00 97.31 128 LEU A N 1
ATOM 1033 C CA . LEU A 1 128 ? 7.477 -11.704 9.901 1.00 97.31 128 LEU A CA 1
ATOM 1034 C C . LEU A 1 128 ? 8.326 -11.487 11.158 1.00 97.31 128 LEU A C 1
ATOM 1036 O O . LEU A 1 128 ? 7.929 -11.883 12.248 1.00 97.31 128 LEU A O 1
ATOM 1040 N N . ARG A 1 129 ? 9.505 -10.875 11.015 1.00 98.12 129 ARG A N 1
ATOM 1041 C CA . ARG A 1 129 ? 10.453 -10.684 12.121 1.00 98.12 129 ARG A CA 1
ATOM 1042 C C . ARG A 1 129 ? 9.968 -9.672 13.158 1.00 98.12 129 ARG A C 1
ATOM 1044 O O . ARG A 1 129 ? 10.257 -9.834 14.337 1.00 98.12 129 ARG A O 1
ATOM 1051 N N . GLU A 1 130 ? 9.316 -8.607 12.710 1.00 97.88 130 GLU A N 1
ATOM 1052 C CA . GLU A 1 130 ? 8.888 -7.477 13.545 1.00 97.88 130 GLU A CA 1
ATOM 1053 C C . GLU A 1 130 ? 7.386 -7.499 13.850 1.00 97.88 130 GLU A C 1
ATOM 1055 O O . GLU A 1 130 ? 6.885 -6.540 14.428 1.00 97.88 130 GLU A O 1
ATOM 1060 N N . ASP A 1 131 ? 6.684 -8.571 13.465 1.00 97.06 131 ASP A N 1
ATOM 1061 C CA . ASP A 1 131 ? 5.237 -8.742 13.648 1.00 97.06 131 ASP A CA 1
ATOM 1062 C C . ASP A 1 131 ? 4.436 -7.518 13.168 1.00 97.06 131 ASP A C 1
ATOM 1064 O O . ASP A 1 131 ? 3.591 -6.952 13.862 1.00 97.06 131 ASP A O 1
ATOM 1068 N N . VAL A 1 132 ? 4.763 -7.046 11.960 1.00 97.62 132 VAL A N 1
ATOM 1069 C CA . VAL A 1 132 ? 4.084 -5.889 11.365 1.00 97.62 132 VAL A CA 1
ATOM 1070 C C . VAL A 1 132 ? 2.621 -6.252 11.135 1.00 97.62 132 VAL A C 1
ATOM 1072 O O . VAL A 1 132 ? 2.320 -7.245 10.473 1.00 97.62 132 VAL A O 1
ATOM 1075 N N . HIS A 1 133 ? 1.703 -5.407 11.603 1.00 96.88 133 HIS A N 1
ATOM 1076 C CA . HIS A 1 133 ? 0.273 -5.630 11.424 1.00 96.88 133 HIS A CA 1
ATOM 1077 C C . HIS A 1 133 ? -0.118 -5.493 9.951 1.00 96.88 133 HIS A C 1
ATOM 1079 O O . HIS A 1 133 ? -0.121 -4.394 9.391 1.00 96.88 133 HIS A O 1
ATOM 1085 N N . VAL A 1 134 ? -0.436 -6.617 9.306 1.00 96.06 134 VAL A N 1
ATOM 1086 C CA . VAL A 1 134 ? -0.751 -6.669 7.867 1.00 96.06 134 VAL A CA 1
ATOM 1087 C C . VAL A 1 134 ? -2.226 -6.859 7.556 1.00 96.06 134 VAL A C 1
ATOM 1089 O O . VAL A 1 134 ? -2.587 -6.872 6.382 1.00 96.06 134 VAL A O 1
ATOM 1092 N N . GLN A 1 135 ? -3.095 -7.020 8.552 1.00 95.50 135 GLN A N 1
ATOM 1093 C CA . GLN A 1 135 ? -4.508 -7.241 8.267 1.00 95.50 135 GLN A CA 1
ATOM 1094 C C . GLN A 1 135 ? -5.113 -6.015 7.566 1.00 95.50 135 GLN A C 1
ATOM 1096 O O . GLN A 1 135 ? -4.823 -4.874 7.921 1.00 95.50 135 GLN A O 1
ATOM 1101 N N . HIS A 1 136 ? -5.936 -6.240 6.537 1.00 95.69 136 HIS A N 1
ATOM 1102 C CA . HIS A 1 136 ? -6.559 -5.136 5.816 1.00 95.69 136 HIS A CA 1
ATOM 1103 C C . HIS A 1 136 ? -7.597 -4.431 6.717 1.00 95.69 136 HIS A C 1
ATOM 1105 O O . HIS A 1 136 ? -8.465 -5.115 7.269 1.00 95.69 136 HIS A O 1
ATOM 1111 N N . PRO A 1 137 ? -7.619 -3.084 6.803 1.00 96.62 137 PRO A N 1
ATOM 1112 C CA . PRO A 1 137 ? -8.496 -2.344 7.719 1.00 96.62 137 PRO A CA 1
ATOM 1113 C C . PRO A 1 137 ? -9.983 -2.676 7.569 1.00 96.62 137 PRO A C 1
ATOM 1115 O O . PRO A 1 137 ? -10.707 -2.818 8.546 1.00 96.62 137 PRO A O 1
ATOM 1118 N N . LYS A 1 138 ? -10.455 -2.875 6.333 1.00 95.62 138 LYS A N 1
ATOM 1119 C CA . LYS A 1 138 ? -11.839 -3.315 6.072 1.00 95.62 138 LYS A CA 1
ATOM 1120 C C . LYS A 1 138 ? -12.162 -4.705 6.629 1.00 95.62 138 LYS A C 1
ATOM 1122 O O . LYS A 1 138 ? -13.287 -4.933 7.057 1.00 95.62 138 LYS A O 1
ATOM 1127 N N . GLU A 1 139 ? -11.210 -5.636 6.587 1.00 95.75 139 GLU A N 1
ATOM 1128 C CA . GLU A 1 139 ? -11.406 -6.979 7.145 1.00 95.75 139 GLU A CA 1
ATOM 1129 C C . GLU A 1 139 ? -11.401 -6.924 8.671 1.00 95.75 139 GLU A C 1
ATOM 1131 O O . GLU A 1 139 ? -12.193 -7.598 9.319 1.00 95.75 139 GLU A O 1
ATOM 1136 N N . GLU A 1 140 ? -10.517 -6.113 9.249 1.00 96.81 140 GLU A N 1
ATOM 1137 C CA . GLU A 1 140 ? -10.456 -5.895 10.693 1.00 96.81 140 GLU A CA 1
ATOM 1138 C C . GLU A 1 140 ? -11.718 -5.219 11.224 1.00 96.81 140 GLU A C 1
ATOM 1140 O O . GLU A 1 140 ? -12.313 -5.717 12.177 1.00 96.81 140 GLU A O 1
ATOM 1145 N N . LEU A 1 141 ? -12.209 -4.182 10.540 1.00 97.19 141 LEU A N 1
ATOM 1146 C CA . LEU A 1 141 ? -13.498 -3.579 10.862 1.00 97.19 141 LEU A CA 1
ATOM 1147 C C . LEU A 1 141 ? -14.632 -4.606 10.766 1.00 97.19 141 LEU A C 1
ATOM 1149 O O . LEU A 1 141 ? -15.504 -4.628 11.626 1.00 97.19 141 LEU A O 1
ATOM 1153 N N . GLY A 1 142 ? -14.585 -5.486 9.759 1.00 96.25 142 GLY A N 1
ATOM 1154 C CA . GLY A 1 142 ? -15.481 -6.636 9.622 1.00 96.25 142 GLY A CA 1
ATOM 1155 C C . GLY A 1 142 ? -15.528 -7.514 10.870 1.00 96.25 142 GLY A C 1
ATOM 1156 O O . GLY A 1 142 ? -16.608 -7.852 11.341 1.00 96.25 142 GLY A O 1
ATOM 1157 N N . LYS A 1 143 ? -14.364 -7.845 11.437 1.00 95.81 143 LYS A N 1
ATOM 1158 C CA . LYS A 1 143 ? -14.274 -8.644 12.668 1.00 95.81 143 LYS A CA 1
ATOM 1159 C C . LYS A 1 143 ? -14.816 -7.886 13.882 1.00 95.81 143 LYS A C 1
ATOM 1161 O O . LYS A 1 143 ? -15.530 -8.472 14.688 1.00 95.81 143 LYS A O 1
ATOM 1166 N N . LEU A 1 144 ? -14.499 -6.596 14.001 1.00 95.31 144 LEU A N 1
ATOM 1167 C CA . LEU A 1 144 ? -14.928 -5.756 15.126 1.00 95.31 144 LEU A CA 1
ATOM 1168 C C . LEU A 1 144 ? -16.431 -5.452 15.108 1.00 95.31 144 LEU A C 1
ATOM 1170 O O . LEU A 1 144 ? -17.033 -5.290 16.165 1.00 95.31 144 LEU A O 1
ATOM 1174 N N . ALA A 1 145 ? -17.041 -5.404 13.924 1.00 93.19 145 ALA A N 1
ATOM 1175 C CA . ALA A 1 145 ? -18.477 -5.208 13.757 1.00 93.19 145 ALA A CA 1
ATOM 1176 C C . ALA A 1 145 ? -19.316 -6.442 14.138 1.00 93.19 145 ALA A C 1
ATOM 1178 O O . ALA A 1 145 ? -20.535 -6.319 14.262 1.00 93.19 145 ALA A O 1
ATOM 1179 N N . ALA A 1 146 ? -18.695 -7.615 14.324 1.00 90.62 146 ALA A N 1
ATOM 1180 C CA . ALA A 1 146 ? -19.382 -8.888 14.545 1.00 90.62 146 ALA A CA 1
ATOM 1181 C C . ALA A 1 146 ? -20.501 -9.113 13.502 1.00 90.62 146 ALA A C 1
ATOM 1183 O O . ALA A 1 146 ? -20.222 -9.164 12.305 1.00 90.62 146 ALA A O 1
ATOM 1184 N N . ASP A 1 147 ? -21.761 -9.206 13.936 1.00 91.44 147 ASP A N 1
ATOM 1185 C CA . ASP A 1 147 ? -22.918 -9.415 13.055 1.00 91.44 147 ASP A CA 1
ATOM 1186 C C . ASP A 1 147 ? -23.539 -8.104 12.531 1.00 91.44 147 ASP A C 1
ATOM 1188 O O . ASP A 1 147 ? -24.519 -8.120 11.779 1.00 91.44 147 ASP A O 1
ATOM 1192 N N . GLN A 1 148 ? -23.007 -6.942 12.927 1.00 95.44 148 GLN A N 1
ATOM 1193 C CA . GLN A 1 148 ? -23.541 -5.651 12.506 1.00 95.44 148 GLN A CA 1
ATOM 1194 C C . GLN A 1 148 ? -23.173 -5.347 11.052 1.00 95.44 148 GLN A C 1
ATOM 1196 O O . GLN A 1 148 ? -22.046 -5.533 10.594 1.00 95.44 148 GLN A O 1
ATOM 1201 N N . LYS A 1 149 ? -24.142 -4.807 10.308 1.00 95.31 149 LYS A N 1
ATOM 1202 C CA . LYS A 1 149 ? -23.937 -4.408 8.916 1.00 95.31 149 LYS A CA 1
ATOM 1203 C C . LYS A 1 149 ? -22.958 -3.235 8.833 1.00 95.31 149 LYS A C 1
ATOM 1205 O O . LYS A 1 149 ? -23.169 -2.215 9.483 1.00 95.31 149 LYS A O 1
ATOM 1210 N N . ILE A 1 150 ? -21.959 -3.351 7.961 1.00 97.00 150 ILE A N 1
ATOM 1211 C CA . ILE A 1 150 ? -21.038 -2.258 7.633 1.00 97.00 150 ILE A CA 1
ATOM 1212 C C . ILE A 1 150 ? -21.491 -1.579 6.340 1.00 97.00 150 ILE A C 1
ATOM 1214 O O . ILE A 1 150 ? -21.691 -2.246 5.320 1.00 97.00 150 ILE A O 1
ATOM 1218 N N . VAL A 1 151 ? -21.632 -0.255 6.363 1.00 97.31 151 VAL A N 1
ATOM 1219 C CA . VAL A 1 151 ? -21.986 0.559 5.191 1.00 97.31 151 VAL A CA 1
ATOM 1220 C C . VAL A 1 151 ? -20.934 1.640 4.987 1.00 97.31 151 VAL A C 1
ATOM 1222 O O . VAL A 1 151 ? -20.570 2.341 5.924 1.00 97.31 151 VAL A O 1
ATOM 1225 N N . TYR A 1 152 ? -20.446 1.760 3.752 1.00 96.81 152 TYR A N 1
ATOM 1226 C CA . TYR A 1 152 ? -19.538 2.826 3.336 1.00 96.81 152 TYR A CA 1
ATOM 1227 C C . TYR A 1 152 ? -20.281 3.770 2.398 1.00 96.81 152 TYR A C 1
ATOM 1229 O O . TYR A 1 152 ? -20.575 3.404 1.257 1.00 96.81 152 TYR A O 1
ATOM 1237 N N . ASP A 1 153 ? -20.517 4.987 2.861 1.00 95.38 153 ASP A N 1
ATOM 1238 C CA . ASP A 1 153 ? -21.075 6.070 2.067 1.00 95.38 153 ASP A CA 1
ATOM 1239 C C . ASP A 1 153 ? -19.915 6.925 1.573 1.00 95.38 153 ASP A C 1
ATOM 1241 O O . ASP A 1 153 ? -19.160 7.471 2.373 1.00 95.38 153 ASP A O 1
ATOM 1245 N N . TYR A 1 154 ? -19.710 6.998 0.260 1.00 91.81 154 TYR A N 1
ATOM 1246 C CA . TYR A 1 154 ? -18.636 7.797 -0.324 1.00 91.81 154 TYR A CA 1
ATOM 1247 C C . TYR A 1 154 ? -19.186 8.721 -1.400 1.00 91.81 154 TYR A C 1
ATOM 1249 O O . TYR A 1 154 ? -19.948 8.301 -2.273 1.00 91.81 154 TYR A O 1
ATOM 1257 N N . THR A 1 155 ? -18.750 9.973 -1.355 1.00 92.81 155 THR A N 1
ATOM 1258 C CA . THR A 1 155 ? -19.267 11.039 -2.210 1.00 92.81 155 THR A CA 1
ATOM 1259 C C . THR A 1 155 ? -18.092 11.770 -2.845 1.00 92.81 155 THR A C 1
ATOM 1261 O O . THR A 1 155 ? -17.195 12.207 -2.118 1.00 92.81 155 THR A O 1
ATOM 1264 N N . PRO A 1 156 ? -18.044 11.893 -4.185 1.00 91.38 156 PRO A N 1
ATOM 1265 C CA . PRO A 1 156 ? -17.071 12.764 -4.824 1.00 91.38 156 PRO A CA 1
ATOM 1266 C C . PRO A 1 156 ? -17.366 14.217 -4.440 1.00 91.38 156 PRO A C 1
ATOM 1268 O O . PRO A 1 156 ? -18.520 14.641 -4.441 1.00 91.38 156 PRO A O 1
ATOM 1271 N N . VAL A 1 157 ? -16.323 14.968 -4.113 1.00 91.00 157 VAL A N 1
ATOM 1272 C CA . VAL A 1 157 ? -16.403 16.402 -3.843 1.00 91.00 157 VAL A CA 1
ATOM 1273 C C . VAL A 1 157 ? -15.866 17.128 -5.068 1.00 91.00 157 VAL A C 1
ATOM 1275 O O . VAL A 1 157 ? -14.741 16.872 -5.505 1.00 91.00 157 VAL A O 1
ATOM 1278 N N . ASP A 1 158 ? -16.688 18.006 -5.638 1.00 81.62 158 ASP A N 1
ATOM 1279 C CA . ASP A 1 158 ? -16.275 18.840 -6.761 1.00 81.62 158 ASP A CA 1
ATOM 1280 C C . ASP A 1 158 ? -15.299 19.919 -6.277 1.00 81.62 158 ASP A C 1
ATOM 1282 O O . ASP A 1 158 ? -15.549 20.637 -5.308 1.00 81.62 158 ASP A O 1
ATOM 1286 N N . GLY A 1 159 ? -14.167 20.026 -6.967 1.00 77.69 159 GLY A N 1
ATOM 1287 C CA . GLY A 1 159 ? -13.072 20.928 -6.637 1.00 77.69 159 GLY A CA 1
ATOM 1288 C C . GLY A 1 159 ? -12.046 20.980 -7.767 1.00 77.69 159 GLY A C 1
ATOM 1289 O O . GLY A 1 159 ? -12.225 20.361 -8.817 1.00 77.69 159 GLY A O 1
ATOM 1290 N N . SER A 1 160 ? -10.950 21.716 -7.562 1.00 79.50 160 SER A N 1
ATOM 1291 C CA . SER A 1 160 ? -9.828 21.758 -8.516 1.00 79.50 160 SER A CA 1
ATOM 1292 C C . SER A 1 160 ? -9.141 20.396 -8.672 1.00 79.50 160 SER A C 1
ATOM 1294 O O . SER A 1 160 ? -8.592 20.095 -9.730 1.00 79.50 160 SER A O 1
ATOM 1296 N N . ILE A 1 161 ? -9.201 19.569 -7.627 1.00 79.94 161 ILE A N 1
ATOM 1297 C CA . ILE A 1 161 ? -8.770 18.174 -7.607 1.00 79.94 161 ILE A CA 1
ATOM 1298 C C . ILE A 1 161 ? -9.989 17.333 -7.242 1.00 79.94 161 ILE A C 1
ATOM 1300 O O . ILE A 1 161 ? -10.760 17.695 -6.356 1.00 79.94 161 ILE A O 1
ATOM 1304 N N . LYS A 1 162 ? -10.167 16.203 -7.932 1.00 84.81 162 LYS A N 1
ATOM 1305 C CA . LYS A 1 162 ? -11.235 15.259 -7.612 1.00 84.81 162 LYS A CA 1
ATOM 1306 C C . LYS A 1 162 ? -10.909 14.551 -6.301 1.00 84.81 162 LYS A C 1
ATOM 1308 O O . LYS A 1 162 ? -10.017 13.703 -6.265 1.00 84.81 162 LYS A O 1
ATOM 1313 N N . GLU A 1 163 ? -11.663 14.873 -5.262 1.00 92.81 163 GLU A N 1
ATOM 1314 C CA . GLU A 1 163 ? -11.531 14.270 -3.940 1.00 92.81 163 GLU A CA 1
ATOM 1315 C C . GLU A 1 163 ? -12.787 13.480 -3.570 1.00 92.81 163 GLU A C 1
ATOM 1317 O O . GLU A 1 163 ? -13.843 13.609 -4.191 1.00 92.81 163 GLU A O 1
ATOM 1322 N N . TYR A 1 164 ? -12.668 12.630 -2.557 1.00 93.50 164 TYR A N 1
ATOM 1323 C CA . TYR A 1 164 ? -13.750 11.810 -2.039 1.00 93.50 164 TYR A CA 1
ATOM 1324 C C . TYR A 1 164 ? -13.864 12.000 -0.528 1.00 93.50 164 TYR A C 1
ATOM 1326 O O . TYR A 1 164 ? -12.874 11.919 0.205 1.00 93.50 164 TYR A O 1
ATOM 1334 N N . LEU A 1 165 ? -15.099 12.215 -0.082 1.00 94.81 165 LEU A N 1
ATOM 1335 C CA . LEU A 1 165 ? -15.526 12.027 1.298 1.00 94.81 165 LEU A CA 1
ATOM 1336 C C . LEU A 1 165 ? -15.962 10.570 1.464 1.00 94.81 165 LEU A C 1
ATOM 1338 O O . LEU A 1 165 ? -16.603 10.026 0.565 1.00 94.81 165 LEU A O 1
ATOM 1342 N N . CYS A 1 166 ? -15.648 9.944 2.593 1.00 97.44 166 CYS A N 1
ATOM 1343 C CA . CYS A 1 166 ? -16.192 8.646 2.964 1.00 97.44 166 CYS A CA 1
ATOM 1344 C C . CYS A 1 166 ? -16.585 8.616 4.439 1.00 97.44 166 CYS A C 1
ATOM 1346 O O . CYS A 1 166 ? -15.787 8.949 5.310 1.00 97.44 166 CYS A O 1
ATOM 1348 N N . THR A 1 167 ? -17.807 8.175 4.705 1.00 97.62 167 THR A N 1
ATOM 1349 C CA . THR A 1 167 ? -18.324 7.855 6.031 1.00 97.62 167 THR A CA 1
ATOM 1350 C C . THR A 1 167 ? -18.510 6.348 6.121 1.00 97.62 167 THR A C 1
ATOM 1352 O O . THR A 1 167 ? -19.060 5.733 5.207 1.00 97.62 167 THR A O 1
ATOM 1355 N N . VAL A 1 168 ? -18.051 5.745 7.216 1.00 97.94 168 VAL A N 1
ATOM 1356 C CA . VAL A 1 168 ? -18.299 4.333 7.506 1.00 97.94 168 VAL A CA 1
ATOM 1357 C C . VAL A 1 168 ? -19.212 4.193 8.719 1.00 97.94 168 VAL A C 1
ATOM 1359 O O . VAL A 1 168 ? -18.978 4.786 9.775 1.00 97.94 168 VAL A O 1
ATOM 1362 N N . ASN A 1 169 ? -20.260 3.394 8.543 1.00 97.62 169 ASN A N 1
ATOM 1363 C CA . ASN A 1 169 ? -21.261 3.068 9.546 1.00 97.62 169 ASN A CA 1
ATOM 1364 C C . ASN A 1 169 ? -21.168 1.586 9.918 1.00 97.62 169 ASN A C 1
ATOM 1366 O O . ASN A 1 169 ? -21.037 0.737 9.033 1.00 97.62 169 ASN A O 1
ATOM 1370 N N . VAL A 1 170 ? -21.272 1.280 11.209 1.00 97.19 170 VAL A N 1
ATOM 1371 C CA . VAL A 1 170 ? -21.428 -0.075 11.755 1.00 97.19 170 VAL A CA 1
ATOM 1372 C C . VAL A 1 170 ? -22.771 -0.120 12.482 1.00 97.19 170 VAL A C 1
ATOM 1374 O O . VAL A 1 170 ? -22.965 0.563 13.488 1.00 97.19 170 VAL A O 1
ATOM 1377 N N . GLY A 1 171 ? -23.733 -0.870 11.939 1.00 94.62 171 GLY A N 1
ATOM 1378 C CA . GLY A 1 171 ? -25.138 -0.729 12.325 1.00 94.62 171 GLY A CA 1
ATOM 1379 C C . GLY A 1 171 ? -25.634 0.691 12.030 1.00 94.62 171 GLY A C 1
ATOM 1380 O O . GLY A 1 171 ? -25.426 1.201 10.931 1.00 94.62 171 GLY A O 1
ATOM 1381 N N . ASP A 1 172 ? -26.229 1.343 13.028 1.00 93.19 172 ASP A N 1
ATOM 1382 C CA . ASP A 1 172 ? -26.720 2.728 12.932 1.00 93.19 172 ASP A CA 1
ATOM 1383 C C . ASP A 1 172 ? -25.698 3.770 13.422 1.00 93.19 172 ASP A C 1
ATOM 1385 O O . ASP A 1 172 ? -26.023 4.943 13.618 1.00 93.19 172 ASP A O 1
ATOM 1389 N N . ARG A 1 173 ? -24.453 3.348 13.669 1.00 95.50 173 ARG A N 1
ATOM 1390 C CA . ARG A 1 173 ? -23.418 4.184 14.272 1.00 95.50 173 ARG A CA 1
ATOM 1391 C C . ARG A 1 173 ? -22.333 4.543 13.263 1.00 95.50 173 ARG A C 1
ATOM 1393 O O . ARG A 1 173 ? -21.679 3.660 12.715 1.00 95.50 173 ARG A O 1
ATOM 1400 N N . VAL A 1 174 ? -22.057 5.838 13.128 1.00 97.44 174 VAL A N 1
ATOM 1401 C CA . VAL A 1 174 ? -20.874 6.342 12.416 1.00 97.44 174 VAL A CA 1
ATOM 1402 C C . VAL A 1 174 ? -19.619 6.013 13.223 1.00 97.44 174 VAL A C 1
ATOM 1404 O O . VAL A 1 174 ? -19.523 6.383 14.396 1.00 97.44 174 VAL A O 1
ATOM 1407 N N . VAL A 1 175 ? -18.650 5.346 12.595 1.00 97.38 175 VAL A N 1
ATOM 1408 C CA . VAL A 1 175 ? -17.370 4.987 13.233 1.00 97.38 175 VAL A CA 1
ATOM 1409 C C . VAL A 1 175 ? -16.144 5.607 12.555 1.00 97.38 175 VAL A C 1
ATOM 1411 O O . VAL A 1 175 ? -15.070 5.588 13.141 1.00 97.38 175 VAL A O 1
ATOM 1414 N N . GLY A 1 176 ? -16.288 6.204 11.369 1.00 96.31 176 GLY A N 1
ATOM 1415 C CA . GLY A 1 176 ? -15.201 6.918 10.689 1.00 96.31 176 GLY A CA 1
ATOM 1416 C C . GLY A 1 176 ? -15.721 7.899 9.640 1.00 96.31 176 GLY A C 1
ATOM 1417 O O . GLY A 1 176 ? -16.750 7.640 9.007 1.00 96.31 176 GLY A O 1
ATOM 1418 N N . VAL A 1 177 ? -15.029 9.030 9.473 1.00 96.06 177 VAL A N 1
ATOM 1419 C CA . VAL A 1 177 ? -15.381 10.102 8.528 1.00 96.06 177 VAL A CA 1
ATOM 1420 C C . VAL A 1 177 ? -14.106 10.719 7.962 1.00 96.06 177 VAL A C 1
ATOM 1422 O O . VAL A 1 177 ? -13.396 11.457 8.635 1.00 96.06 177 VAL A O 1
ATOM 1425 N N . VAL A 1 178 ? -13.870 10.490 6.676 1.00 95.88 178 VAL A N 1
ATOM 1426 C CA . VAL A 1 178 ? -12.635 10.867 5.989 1.00 95.88 178 VAL A CA 1
ATOM 1427 C C . VAL A 1 178 ? -12.922 11.781 4.812 1.00 95.88 178 VAL A C 1
ATOM 1429 O O . VAL A 1 178 ? -13.786 11.480 3.997 1.00 95.88 178 VAL A O 1
ATOM 1432 N N . SER A 1 179 ? -12.127 12.835 4.651 1.00 93.75 179 SER A N 1
ATOM 1433 C CA . SER A 1 179 ? -12.087 13.686 3.456 1.00 93.75 179 SER A CA 1
ATOM 1434 C C . SER A 1 179 ? -10.698 13.683 2.794 1.00 93.75 179 SER A C 1
ATOM 1436 O O . SER A 1 179 ? -9.725 13.161 3.351 1.00 93.75 179 SER A O 1
ATOM 1438 N N . GLY A 1 180 ? -10.601 14.247 1.583 1.00 92.19 180 GLY A N 1
ATOM 1439 C CA . GLY A 1 180 ? -9.328 14.455 0.875 1.00 92.19 180 GLY A CA 1
ATOM 1440 C C . GLY A 1 180 ? -8.699 13.195 0.263 1.00 92.19 180 GLY A C 1
ATOM 1441 O O . GLY A 1 180 ? -7.507 13.185 -0.066 1.00 92.19 180 GLY A O 1
ATOM 1442 N N . ALA A 1 181 ? -9.466 12.108 0.134 1.00 94.06 181 ALA A N 1
ATOM 1443 C CA . ALA A 1 181 ? -9.015 10.914 -0.574 1.00 94.06 181 ALA A CA 1
ATOM 1444 C C . ALA A 1 181 ? -9.089 11.140 -2.090 1.00 94.06 181 ALA A C 1
ATOM 1446 O O . ALA A 1 181 ? -10.065 11.689 -2.589 1.00 94.06 181 ALA A O 1
ATOM 1447 N N . LEU A 1 182 ? -8.090 10.689 -2.845 1.00 92.44 182 LEU A N 1
ATOM 1448 C CA . LEU A 1 182 ? -8.004 10.890 -4.298 1.00 92.44 182 LEU A CA 1
ATOM 1449 C C . LEU A 1 182 ? -8.810 9.855 -5.086 1.00 92.44 182 LEU A C 1
ATOM 1451 O O . LEU A 1 182 ? -9.076 10.013 -6.279 1.00 92.44 182 LEU A O 1
ATOM 1455 N N . ASN A 1 183 ? -9.172 8.750 -4.440 1.00 92.50 183 ASN A N 1
ATOM 1456 C CA . ASN A 1 183 ? -9.933 7.679 -5.056 1.00 92.50 183 ASN A CA 1
ATOM 1457 C C . ASN A 1 183 ? -10.768 6.911 -4.024 1.00 92.50 183 ASN A C 1
ATOM 1459 O O . ASN A 1 183 ? -10.530 6.971 -2.818 1.00 92.50 183 ASN A O 1
ATOM 1463 N N . LYS A 1 184 ? -11.740 6.142 -4.522 1.00 93.31 184 LYS A N 1
ATOM 1464 C CA . LYS A 1 184 ? -12.662 5.360 -3.693 1.00 93.31 184 LYS A CA 1
ATOM 1465 C C . LYS A 1 184 ? -11.947 4.335 -2.803 1.00 93.31 184 LYS A C 1
ATOM 1467 O O . LYS A 1 184 ? -12.373 4.135 -1.670 1.00 93.31 184 LYS A O 1
ATOM 1472 N N . LEU A 1 185 ? -10.911 3.660 -3.314 1.00 93.94 185 LEU A N 1
ATOM 1473 C CA . LEU A 1 185 ? -10.188 2.634 -2.556 1.00 93.94 185 LEU A CA 1
ATOM 1474 C C . LEU A 1 185 ? -9.518 3.264 -1.334 1.00 93.94 185 LEU A C 1
ATOM 1476 O O . LEU A 1 185 ? -9.756 2.806 -0.223 1.00 93.94 185 LEU A O 1
ATOM 1480 N N . GLU A 1 186 ? -8.779 4.354 -1.534 1.00 95.75 186 GLU A N 1
ATOM 1481 C CA . GLU A 1 186 ? -8.177 5.123 -0.443 1.00 95.75 186 GLU A CA 1
ATOM 1482 C C . GLU A 1 186 ? -9.228 5.590 0.570 1.00 95.75 186 GLU A C 1
ATOM 1484 O O . GLU A 1 186 ? -9.058 5.368 1.765 1.00 95.75 186 GLU A O 1
ATOM 1489 N N . ALA A 1 187 ? -10.330 6.182 0.098 1.00 96.44 187 ALA A N 1
ATOM 1490 C CA . ALA A 1 187 ? -11.371 6.726 0.967 1.00 96.44 187 ALA A CA 1
ATOM 1491 C C . ALA A 1 187 ? -11.958 5.654 1.901 1.00 96.44 187 ALA A C 1
ATOM 1493 O O . ALA A 1 187 ? -12.055 5.862 3.108 1.00 96.44 187 ALA A O 1
ATOM 1494 N N . MET A 1 188 ? -12.296 4.482 1.351 1.00 96.38 188 MET A N 1
ATOM 1495 C CA . MET A 1 188 ? -12.849 3.372 2.132 1.00 96.38 188 MET A CA 1
ATOM 1496 C C . MET A 1 188 ? -11.816 2.744 3.070 1.00 96.38 188 MET A C 1
ATOM 1498 O O . MET A 1 188 ? -12.169 2.368 4.185 1.00 96.38 188 MET A O 1
ATOM 1502 N N . THR A 1 189 ? -10.565 2.589 2.628 1.00 96.69 189 THR A N 1
ATOM 1503 C CA . THR A 1 189 ? -9.497 2.013 3.458 1.00 96.69 189 THR A CA 1
ATOM 1504 C C . THR A 1 189 ? -9.199 2.915 4.648 1.00 96.69 189 THR A C 1
ATOM 1506 O O . THR A 1 189 ? -9.217 2.438 5.778 1.00 96.69 189 THR A O 1
ATOM 1509 N N . LYS A 1 190 ? -9.050 4.222 4.417 1.00 96.69 190 LYS A N 1
ATOM 1510 C CA . LYS A 1 190 ? -8.799 5.204 5.474 1.00 96.69 190 LYS A CA 1
ATOM 1511 C C . LYS A 1 190 ? -9.982 5.329 6.440 1.00 96.69 190 LYS A C 1
ATOM 1513 O O . LYS A 1 190 ? -9.781 5.356 7.648 1.00 96.69 190 LYS A O 1
ATOM 1518 N N . ALA A 1 191 ? -11.221 5.328 5.935 1.00 97.62 191 ALA A N 1
ATOM 1519 C CA . ALA A 1 191 ? -12.407 5.344 6.796 1.00 97.62 191 ALA A CA 1
ATOM 1520 C C . ALA A 1 191 ? -12.494 4.075 7.660 1.00 97.62 191 ALA A C 1
ATOM 1522 O O . ALA A 1 191 ? -12.854 4.140 8.833 1.00 97.62 191 ALA A O 1
ATOM 1523 N N . ALA A 1 192 ? -12.117 2.919 7.103 1.00 97.75 192 ALA A N 1
ATOM 1524 C CA . ALA A 1 192 ? -12.040 1.682 7.866 1.00 97.75 192 ALA A CA 1
ATOM 1525 C C . ALA A 1 192 ? -10.948 1.724 8.947 1.00 97.75 192 ALA A C 1
ATOM 1527 O O . ALA A 1 192 ? -11.206 1.259 10.051 1.00 97.75 192 ALA A O 1
ATOM 1528 N N . GLU A 1 193 ? -9.773 2.302 8.667 1.00 97.12 193 GLU A N 1
ATOM 1529 C CA . GLU A 1 193 ? -8.715 2.509 9.673 1.00 97.12 193 GLU A CA 1
ATOM 1530 C C . GLU A 1 193 ? -9.211 3.362 10.850 1.00 97.12 193 GLU A C 1
ATOM 1532 O O . GLU A 1 193 ? -8.986 2.999 12.003 1.00 97.12 193 GLU A O 1
ATOM 1537 N N . GLU A 1 194 ? -9.938 4.456 10.591 1.00 97.62 194 GLU A N 1
ATOM 1538 C CA . GLU A 1 194 ? -10.557 5.260 11.657 1.00 97.62 194 GLU A CA 1
ATOM 1539 C C . GLU A 1 194 ? -11.553 4.445 12.492 1.00 97.62 194 GLU A C 1
ATOM 1541 O O . GLU A 1 194 ? -11.494 4.480 13.723 1.00 97.62 194 GLU A O 1
ATOM 1546 N N . GLY A 1 195 ? -12.411 3.659 11.832 1.00 97.56 195 GLY A N 1
ATOM 1547 C CA . GLY A 1 195 ? -13.373 2.785 12.503 1.00 97.56 195 GLY A CA 1
ATOM 1548 C C . GLY A 1 195 ? -12.712 1.729 13.388 1.00 97.56 195 GLY A C 1
ATOM 1549 O O . GLY A 1 195 ? -13.114 1.545 14.536 1.00 97.56 195 GLY A O 1
ATOM 1550 N N . VAL A 1 196 ? -11.665 1.070 12.885 1.00 97.69 196 VAL A N 1
ATOM 1551 C CA . VAL A 1 196 ? -10.866 0.096 13.644 1.00 97.69 196 VAL A CA 1
ATOM 1552 C C . VAL A 1 196 ? -10.255 0.754 14.878 1.00 97.69 196 VAL A C 1
ATOM 1554 O O . VAL A 1 196 ? -10.390 0.241 15.989 1.00 97.69 196 VAL A O 1
ATOM 1557 N N . ASN A 1 197 ? -9.628 1.919 14.705 1.00 96.44 197 ASN A N 1
ATOM 1558 C CA . ASN A 1 197 ? -8.994 2.648 15.800 1.00 96.44 197 ASN A CA 1
ATOM 1559 C C . ASN A 1 197 ? -9.996 3.037 16.893 1.00 96.44 197 ASN A C 1
ATOM 1561 O O . ASN A 1 197 ? -9.690 2.895 18.081 1.00 96.44 197 ASN A O 1
ATOM 1565 N N . LEU A 1 198 ? -11.188 3.495 16.501 1.00 97.19 198 LEU A N 1
ATOM 1566 C CA . LEU A 1 198 ? -12.257 3.859 17.426 1.00 97.19 198 LEU A CA 1
ATOM 1567 C C . LEU A 1 198 ? -12.732 2.649 18.240 1.00 97.19 198 LEU A C 1
ATOM 1569 O O . LEU A 1 198 ? -12.712 2.698 19.469 1.00 97.19 198 LEU A O 1
ATOM 1573 N N . LEU A 1 199 ? -13.111 1.558 17.570 1.00 95.69 199 LEU A N 1
ATOM 1574 C CA . LEU A 1 199 ? -13.669 0.375 18.232 1.00 95.69 199 LEU A CA 1
ATOM 1575 C C . LEU A 1 199 ? -12.632 -0.329 19.122 1.00 95.69 199 LEU A C 1
ATOM 1577 O O . LEU A 1 199 ? -12.942 -0.684 20.259 1.00 95.69 199 LEU A O 1
ATOM 1581 N N . ASN A 1 200 ? -11.379 -0.440 18.671 1.00 95.56 200 ASN A N 1
ATOM 1582 C CA . ASN A 1 200 ? -10.289 -0.985 19.487 1.00 95.56 200 ASN A CA 1
ATOM 1583 C C . ASN A 1 200 ? -10.002 -0.112 20.723 1.00 95.56 200 ASN A C 1
ATOM 1585 O O . ASN A 1 200 ? -9.681 -0.619 21.799 1.00 95.56 200 ASN A O 1
ATOM 1589 N N . ALA A 1 201 ? -10.087 1.218 20.605 1.00 95.25 201 ALA A N 1
ATOM 1590 C CA . ALA A 1 201 ? -9.930 2.108 21.755 1.00 95.25 201 ALA A CA 1
ATOM 1591 C C . ALA A 1 201 ? -11.060 1.933 22.781 1.00 95.25 201 ALA A C 1
ATOM 1593 O O . ALA A 1 201 ? -10.805 2.013 23.982 1.00 95.25 201 ALA A O 1
ATOM 1594 N N . GLU A 1 202 ? -12.285 1.676 22.331 1.00 93.69 202 GLU A N 1
ATOM 1595 C CA . GLU A 1 202 ? -13.430 1.430 23.209 1.00 93.69 202 GLU A CA 1
ATOM 1596 C C . GLU A 1 202 ? -13.344 0.090 23.927 1.00 93.69 202 GLU A C 1
ATOM 1598 O O . GLU A 1 202 ? -13.533 0.058 25.142 1.00 93.69 202 GLU A O 1
ATOM 1603 N N . GLN A 1 203 ? -12.986 -0.983 23.216 1.00 92.75 203 GLN A N 1
ATOM 1604 C CA . GLN A 1 203 ? -12.777 -2.301 23.822 1.00 92.75 203 GLN A CA 1
ATOM 1605 C C . GLN A 1 203 ? -11.724 -2.239 24.932 1.00 92.75 203 GLN A C 1
ATOM 1607 O O . GLN A 1 203 ? -12.010 -2.625 26.062 1.00 92.75 203 GLN A O 1
ATOM 1612 N N . ARG A 1 204 ? -10.564 -1.621 24.668 1.00 94.88 204 ARG A N 1
ATOM 1613 C CA . ARG A 1 204 ? -9.511 -1.447 25.685 1.00 94.88 204 ARG A CA 1
ATOM 1614 C C . ARG A 1 204 ? -9.980 -0.659 26.910 1.00 94.88 204 ARG A C 1
ATOM 1616 O O . ARG A 1 204 ? -9.606 -0.986 28.031 1.00 94.88 204 ARG A O 1
ATOM 1623 N N . ARG A 1 205 ? -10.799 0.384 26.722 1.00 94.31 205 ARG A N 1
ATOM 1624 C CA . ARG A 1 205 ? -11.365 1.154 27.847 1.00 94.31 205 ARG A CA 1
ATOM 1625 C C . ARG A 1 205 ? -12.362 0.328 28.657 1.00 94.31 205 ARG A C 1
ATOM 1627 O O . ARG A 1 205 ? -12.357 0.428 29.879 1.00 94.31 205 ARG A O 1
ATOM 1634 N N . ALA A 1 206 ? -13.204 -0.462 27.994 1.00 92.75 206 ALA A N 1
ATOM 1635 C CA . ALA A 1 206 ? -14.170 -1.334 28.656 1.00 92.75 206 ALA A CA 1
ATOM 1636 C C . ALA A 1 206 ? -13.471 -2.447 29.454 1.00 92.75 206 ALA A C 1
ATOM 1638 O O . ALA A 1 206 ? -13.834 -2.697 30.600 1.00 92.75 206 ALA A O 1
ATOM 1639 N N . GLU A 1 207 ? -12.430 -3.057 28.884 1.00 92.94 207 GLU A N 1
ATOM 1640 C CA . GLU A 1 207 ? -11.593 -4.053 29.561 1.00 92.94 207 GLU A CA 1
ATOM 1641 C C . GLU A 1 207 ? -10.899 -3.466 30.793 1.00 92.94 207 GLU A C 1
ATOM 1643 O O . GLU A 1 207 ? -10.955 -4.066 31.865 1.00 92.94 207 GLU A O 1
ATOM 1648 N N . GLN A 1 208 ? -10.308 -2.272 30.672 1.00 92.06 208 GLN A N 1
ATOM 1649 C CA . GLN A 1 208 ? -9.679 -1.591 31.805 1.00 92.06 208 GLN A CA 1
ATOM 1650 C C . GLN A 1 208 ? -10.695 -1.277 32.910 1.00 92.06 208 GLN A C 1
ATOM 1652 O O . GLN A 1 208 ? -10.433 -1.546 34.077 1.00 92.06 208 GLN A O 1
A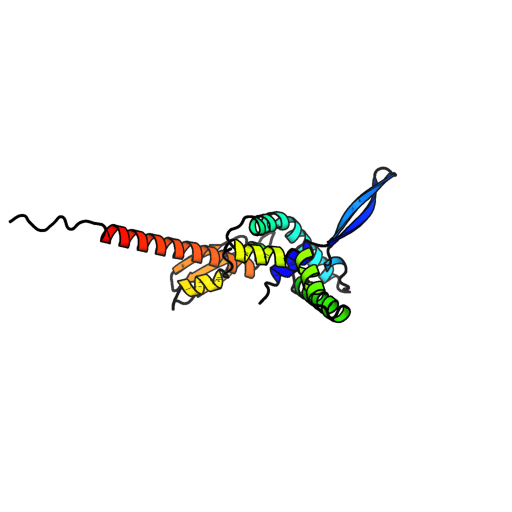TOM 1657 N N . ALA A 1 209 ? -11.876 -0.760 32.555 1.00 91.44 209 ALA A N 1
ATOM 1658 C CA . ALA A 1 209 ? -12.923 -0.460 33.529 1.00 91.44 209 ALA A CA 1
ATOM 1659 C C . ALA A 1 209 ? -13.408 -1.722 34.265 1.00 91.44 209 ALA A C 1
ATOM 1661 O O . ALA A 1 209 ? -13.595 -1.685 35.480 1.00 91.44 209 ALA A O 1
ATOM 1662 N N . ALA A 1 210 ? -13.558 -2.843 33.553 1.00 90.62 210 ALA A N 1
ATOM 1663 C CA . ALA A 1 210 ? -13.930 -4.124 34.151 1.00 90.62 210 ALA A CA 1
ATOM 1664 C C . ALA A 1 210 ? -12.837 -4.668 35.090 1.00 90.62 210 ALA A C 1
ATOM 1666 O O . ALA A 1 210 ? -13.148 -5.207 36.152 1.00 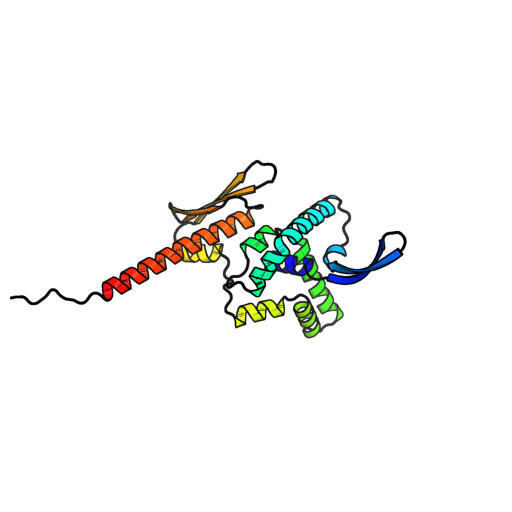90.62 210 ALA A O 1
ATOM 1667 N N . GLN A 1 211 ? -11.560 -4.504 34.730 1.00 86.50 211 GLN A N 1
ATOM 1668 C CA . GLN A 1 211 ? -10.431 -4.874 35.590 1.00 86.50 211 GLN A CA 1
ATOM 1669 C C . GLN A 1 211 ? -10.372 -4.011 36.856 1.00 86.50 211 GLN A C 1
ATOM 1671 O O . GLN A 1 211 ? -10.208 -4.546 37.952 1.00 86.50 211 GLN A O 1
ATOM 1676 N N . ASP A 1 212 ? -10.559 -2.698 36.722 1.00 88.12 212 ASP A N 1
ATOM 1677 C CA . ASP A 1 212 ? -10.560 -1.762 37.847 1.00 88.12 212 ASP A CA 1
ATOM 1678 C C . ASP A 1 212 ? -11.737 -2.026 38.803 1.00 88.12 212 ASP A C 1
ATOM 1680 O O . ASP A 1 212 ? -11.583 -1.931 40.022 1.00 88.12 212 ASP A O 1
ATOM 1684 N N . GLU A 1 213 ? -12.913 -2.382 38.273 1.00 86.75 213 GLU A N 1
ATOM 1685 C CA . GLU A 1 213 ? -14.081 -2.767 39.071 1.00 86.75 213 GLU A CA 1
ATOM 1686 C C . GLU A 1 213 ? -13.848 -4.085 39.822 1.00 86.75 213 GLU A C 1
ATOM 1688 O O . GLU A 1 213 ? -14.116 -4.155 41.023 1.00 86.75 213 GLU A O 1
ATOM 1693 N N . ALA A 1 214 ? -13.273 -5.095 39.161 1.00 83.44 214 ALA A N 1
ATOM 1694 C CA . ALA A 1 214 ? -12.917 -6.370 39.784 1.00 83.44 214 ALA A CA 1
ATOM 1695 C C . ALA A 1 214 ? -11.811 -6.238 40.851 1.00 83.44 214 ALA A C 1
ATOM 1697 O O . ALA A 1 214 ? -11.747 -7.047 41.777 1.00 83.44 214 ALA A O 1
ATOM 1698 N N . ALA A 1 215 ? -10.950 -5.221 40.746 1.00 81.56 215 ALA A N 1
ATOM 1699 C CA . ALA A 1 215 ? -9.880 -4.941 41.701 1.00 81.56 215 ALA A CA 1
ATOM 1700 C C . ALA A 1 215 ? -10.336 -4.138 42.938 1.00 81.56 215 ALA A C 1
ATOM 1702 O O . ALA A 1 215 ? -9.536 -3.939 43.859 1.00 81.56 215 ALA A O 1
ATOM 1703 N N . ARG A 1 216 ? -11.596 -3.675 43.005 1.00 78.50 216 ARG A N 1
ATOM 1704 C CA . ARG A 1 216 ? -12.119 -2.984 44.196 1.00 78.50 216 ARG A CA 1
ATOM 1705 C C . ARG A 1 216 ? -12.282 -3.979 45.357 1.00 78.50 216 ARG A C 1
ATOM 1707 O O . ARG A 1 216 ? -13.060 -4.923 45.235 1.00 78.50 216 ARG A O 1
ATOM 1714 N N . PRO A 1 217 ? -11.603 -3.786 46.504 1.00 67.06 217 PRO A N 1
ATOM 1715 C CA . PRO A 1 217 ? -11.763 -4.680 47.644 1.00 67.06 217 PRO A CA 1
ATOM 1716 C C . PRO A 1 217 ? -13.187 -4.583 48.218 1.00 67.06 217 PRO A C 1
ATOM 1718 O O . PRO A 1 217 ? -13.735 -3.487 48.346 1.00 67.06 217 PRO A O 1
ATOM 1721 N N . LEU A 1 218 ? -13.761 -5.733 48.601 1.00 59.78 218 LEU A N 1
ATOM 1722 C CA . LEU A 1 218 ? -14.998 -5.865 49.386 1.00 59.78 218 LEU A CA 1
ATOM 1723 C C . LEU A 1 218 ? -14.815 -5.230 50.780 1.00 59.78 218 LEU A C 1
ATOM 1725 O O . LEU A 1 218 ? -14.683 -5.922 51.782 1.00 59.78 218 LEU A O 1
ATOM 1729 N N . VAL A 1 219 ? -14.778 -3.900 50.869 1.00 54.31 219 VAL A N 1
ATOM 1730 C CA . VAL A 1 219 ? -14.809 -3.167 52.145 1.00 54.31 219 VAL A CA 1
ATOM 1731 C C . VAL A 1 219 ? -16.226 -2.659 52.369 1.00 54.31 219 VAL A C 1
ATOM 1733 O O . VAL A 1 219 ? -16.487 -1.463 52.323 1.00 54.31 219 VAL A O 1
ATOM 1736 N N . ALA A 1 220 ? -17.164 -3.584 52.546 1.00 55.84 220 ALA A N 1
ATOM 1737 C CA . ALA A 1 220 ? -18.484 -3.296 53.100 1.00 55.84 220 ALA A CA 1
ATOM 1738 C C . ALA A 1 220 ? -19.194 -4.606 53.456 1.00 55.84 220 ALA A C 1
ATOM 1740 O O . ALA A 1 220 ? -20.172 -4.955 52.814 1.00 55.84 220 ALA A O 1
ATOM 1741 N N . MET A 1 221 ? -18.690 -5.346 54.443 1.00 52.78 221 MET A N 1
ATOM 1742 C CA . MET A 1 221 ? -19.494 -6.277 55.247 1.00 52.78 221 MET A CA 1
ATOM 1743 C C . MET A 1 221 ? -18.673 -6.682 56.476 1.00 52.78 221 MET A C 1
ATOM 1745 O O . MET A 1 221 ? -17.925 -7.647 56.435 1.00 52.78 221 MET A O 1
ATOM 1749 N N . ASP A 1 222 ? -18.708 -5.830 57.502 1.00 49.06 222 ASP A N 1
ATOM 1750 C CA . ASP A 1 222 ? -18.910 -6.230 58.903 1.00 49.06 222 ASP A CA 1
ATOM 1751 C C . ASP A 1 222 ? -18.812 -4.991 59.804 1.00 49.06 222 ASP A C 1
ATOM 1753 O O . ASP A 1 222 ? -17.760 -4.609 60.313 1.00 49.06 222 ASP A O 1
ATOM 1757 N N . LEU A 1 223 ? -19.960 -4.338 59.976 1.00 50.03 223 LEU A N 1
ATOM 1758 C CA . LEU A 1 223 ? -20.274 -3.570 61.175 1.00 50.03 223 LEU A CA 1
ATOM 1759 C C . LEU A 1 223 ? -21.659 -4.022 61.632 1.00 50.03 223 LEU A C 1
ATOM 1761 O O . LEU A 1 223 ? -22.679 -3.496 61.184 1.00 50.03 223 LEU A O 1
ATOM 1765 N N . SER A 1 224 ? -21.683 -5.037 62.489 1.00 50.00 224 SER A N 1
ATOM 1766 C CA . SER A 1 224 ? -22.766 -5.337 63.431 1.00 50.00 224 SER A CA 1
ATOM 1767 C C . SER A 1 224 ? -22.187 -6.104 64.609 1.00 50.00 224 SER A C 1
ATOM 1769 O O . SER A 1 224 ? -21.463 -7.089 64.356 1.00 50.00 224 SER A O 1
#

pLDDT: mean 91.35, std 9.58, range [37.41, 98.44]

Mean predicted aligned error: 6.67 Å

Secondary structure (DSSP, 8-state):
---HHHHHHHHHH-EEEEEEEEEETTEEEEEEEEEEGGGG-----HHHHHHHHHHHHHHHHHHHHHHHHHHH-SB--HHHHHHH---THHHHHHHHHHHHHHHHH--HHHHHHHHHHTTSHHHHHHHHHTT-B---HHHHHHHHTTTSPEEEEEEEEPSSS-EEEEEEEETTEEEEEEEEESSHHHHHHHHHHHHHHHHHHHHHHHHHHHHHHHTS----S---

Nearest PDB structures (foldseek):
  2mdr-assembly1_A  TM=7.903E-01  e=1.295E-01  Homo sapiens
  5b16-assembly1_A  TM=4.098E-01  e=4.026E-03  Homo sapiens
  7zj1-assembly1_A  TM=6.491E-01  e=3.720E-02  Homo sapiens
  2khx-assembly1_A  TM=6.354E-01  e=8.391E-02  Homo sapiens
  6j56-assembly1_A  TM=6.880E-01  e=2.556E+00  Homo sapiens

Foldseek 3Di:
DPDLLVLLLLQLPAADWDWDWDQDPNDTDTDTDGDGPVVPDDDDDPVVVVLVVVLNVLSVVLVVVQVCCLPPNLARPQLSSVLSVHPSVSSVVSVVVLVVQCVVPVDVVSSVVVCVSSCNVVSVVVCVVSVRHYDQLVVLLVVLLPPWDKDKDKDFDDDPATKIWIWIDGHNDTQFIDIGRNDPSSNVSVRSVSNNVRSVVVVVVVVVVVVVVVPDDPPDDDDD

Radius of gyration: 24.06 Å; Cα contacts (8 Å, |Δi|>4): 278; chains: 1; bounding box: 57×48×92 Å

Organism: Fusarium poae (NCBI:txid36050)

InterPro domains:
  IPR000999 Ribonuclease III domain [PS50142] (88-106)
  IPR036389 Ribonuclease III, endonuclease domain superfamily [G3DSA:1.10.1520.10] (1-138)
  IPR036389 Ribonuclease III, endonuclease domain superfamily [SSF69065] (86-125)
  IPR060570 Dicer-like protein 2, dsRNA binding domain [PF26980] (131-213)

Sequence (224 aa):
MANAEFLAFTNMQHGLRRPEIEFKDGEPVSTEVSLPIWKFMRHGSPEMGRVMNETQARFESLRDEINAARTNGTHYPWTLLARLHPKKFYSDLFEAILGAIWVDSGNIETCAAFLHKFGILPYLDRILREDVHVQHPKEELGKLAADQKIVYDYTPVDGSIKEYLCTVNVGDRVVGVVSGALNKLEAMTKAAEEGVNLLNAEQRRAEQAAQDEAARPLVAMDLS